Protein AF-A0AAW8BF57-F1 (afdb_monomer)

pLDDT: mean 85.42, std 12.01, range [47.69, 97.94]

Foldseek 3Di:
DKKKKDWKWWDFALWTQQPPNDGQTKMKIKDWDKDAPFLFKIKIWMKMWIKYKTKHWADDDVPDDIKIKIKMKTKIKIKMKMKGFVCQVVDDLPDPDQAQKTKIKIWIKIWMWMKMWMDIPPPVPCDVVVHADGQIDTGDGDPPFMKIKIWMKMWGNPDQFKIKMKIKMKIWRQANCRSVQHDACPDPVRSSVSDPDRTTMMMTIMIMMDTDDDPDPPDRNSDHPSVVVVVVVVVVVPPPPPPPDQPPHQQQPQPARPVQAPCSNDHPPFHADNRNHGDQQCPLPQGPVQAPPSNAAPHVVVSRDHDDDD

Solvent-accessible surface area (backbone atoms only — not comparable to full-atom values): 16169 Å² total; per-residue (Å²): 57,36,40,35,33,38,41,19,30,32,73,49,41,55,28,14,11,70,46,95,96,39,75,42,72,20,38,34,40,36,43,31,51,57,44,74,79,46,46,37,38,30,39,28,46,33,42,36,39,38,34,36,28,25,35,35,76,47,81,41,61,97,95,48,79,60,33,48,32,44,23,30,25,38,39,42,36,45,33,45,31,42,36,36,31,49,52,59,67,70,55,61,92,87,66,84,73,87,72,50,62,39,41,34,39,38,40,34,45,31,34,35,20,36,42,21,42,23,43,58,72,50,71,90,54,76,35,85,78,70,56,46,58,74,44,72,49,80,43,70,71,44,98,83,30,50,30,41,37,41,34,41,31,42,38,31,62,75,50,97,48,37,29,41,33,41,39,40,37,42,36,41,41,66,32,53,48,57,39,28,25,36,75,49,63,84,26,62,50,52,42,31,51,72,46,98,73,61,38,28,24,32,40,36,46,30,46,30,45,32,41,62,83,73,91,67,79,74,52,52,76,81,45,58,72,65,60,55,49,52,53,51,50,50,52,57,69,68,51,73,77,79,76,71,77,50,82,76,33,51,88,45,68,71,83,40,34,53,78,65,30,76,35,80,70,44,60,82,88,43,59,51,50,101,40,24,40,62,41,45,80,48,70,55,83,43,42,46,80,64,22,80,31,51,79,42,59,20,49,71,94,53,36,18,28,59,88,77,85,127

Sequence (310 aa):
MSIGGGSAFLQNADVNSFYDGKVDFGWNAYASIDKQITHTFGMSVQYQMGKTNQKALLPGAAGAAAGVATAYTKYHQVAVLGDINFSNLMRRVDNHSTYRWALHGYAGVGLQGYDTLLLDNDMSRWSTTPARIPIQIEQKLGLDTFFYQVGTGVKFNASKLIDVEARAMYIISGDDSFDGGGFGKDGVPRYNALKDGHSDNMFTVNLGLSFKLGKQSPNLQWFDPLNNINDRISILDSKEIDFVVCEKGDLDNDGVCDDWDRQLDTPAGARVDGAGVALDMDLDGVIDLYDKCVTVPGPASNNGCPVNVK

Nearest PDB structures (foldseek):
  1k24-assembly1_A  TM=4.160E-01  e=2.487E-03  Neisseria meningitidis
  2qom-assembly1_A  TM=3.551E-01  e=7.641E-02  Escherichia coli O157:H7
  6sli-assembly1_B  TM=2.684E-01  e=2.877E-01  Porphyromonas gingivalis W83
  8a9y-assembly1_I  TM=3.017E-01  e=5.900E-01  Bacteroides thetaiotaomicron VPI-5482

Mean predicted aligned error: 13.05 Å

Secondary structure (DSSP, 8-state):
-EEEEEEEEEEESSSBSEETTEE--EEEEEEEEEEESSSSEEEEEEEEEEEEEEEEEEPPSTTSPPEEEEEEEEEEEEEEEEEEEHHHHT--TT-----SEEEEEEEEEEEEEEEEEEEES-GGG--BTTB-S-EEEEE---TT-EEEEEEEEEEEE-SSSEEEEEEEEEEE-S-TTTTS--SSTTSSS-GGGSS--S--EEEEEEEEEEE---SSSS-GGG--HHHHHHHHHHHHHH------TTSS--SS-SSS-TTT-S-TTPPTT--B-TTSPBP-SS-SSS-TTT-SSTTS---GGGTT--S---

Radius of gyration: 42.74 Å; Cα contacts (8 Å, |Δi|>4): 762; chains: 1; bounding box: 114×35×112 Å

Structure (mmCIF, N/CA/C/O backbone):
data_AF-A0AAW8BF57-F1
#
_entry.id   AF-A0AAW8BF57-F1
#
loop_
_atom_site.group_PDB
_atom_site.id
_atom_site.type_symbol
_atom_site.label_atom_id
_atom_site.label_alt_id
_atom_site.label_comp_id
_atom_site.label_asym_id
_atom_site.label_entity_id
_atom_site.label_seq_id
_atom_site.pdbx_PDB_ins_code
_atom_site.Cartn_x
_atom_site.Cartn_y
_atom_site.Cartn_z
_atom_site.occupancy
_atom_site.B_iso_or_equiv
_atom_site.auth_seq_id
_atom_site.auth_comp_id
_atom_site.auth_asym_id
_atom_site.auth_atom_id
_atom_site.pdbx_PDB_model_num
ATOM 1 N N . MET A 1 1 ? 0.937 5.307 10.597 1.00 91.50 1 MET A N 1
ATOM 2 C CA . MET A 1 1 ? 2.183 5.652 9.880 1.00 91.50 1 MET A CA 1
ATOM 3 C C . MET A 1 1 ? 2.836 4.345 9.538 1.00 91.50 1 MET A C 1
ATOM 5 O O . MET A 1 1 ? 3.023 3.555 10.452 1.00 91.50 1 MET A O 1
ATOM 9 N N . SER A 1 2 ? 3.192 4.131 8.281 1.00 94.25 2 SER A N 1
ATOM 10 C CA . SER A 1 2 ? 3.802 2.884 7.836 1.00 94.25 2 SER A CA 1
ATOM 11 C C . SER A 1 2 ? 5.122 3.165 7.140 1.00 94.25 2 SER A C 1
ATOM 13 O O . SER A 1 2 ? 5.264 4.166 6.445 1.00 94.25 2 SER A O 1
ATOM 15 N N . ILE A 1 3 ? 6.100 2.296 7.347 1.00 97.38 3 ILE A N 1
ATOM 16 C CA . ILE A 1 3 ? 7.384 2.326 6.650 1.00 97.38 3 ILE A CA 1
ATOM 17 C C . ILE A 1 3 ? 7.702 0.920 6.175 1.00 97.38 3 ILE A C 1
ATOM 19 O O . ILE A 1 3 ? 7.389 -0.054 6.858 1.00 97.38 3 ILE A O 1
ATOM 23 N N . GLY A 1 4 ? 8.340 0.794 5.027 1.00 97.00 4 GLY A N 1
ATOM 24 C CA . GLY A 1 4 ? 8.718 -0.513 4.519 1.00 97.00 4 GLY A CA 1
ATOM 25 C C . GLY A 1 4 ? 9.562 -0.415 3.272 1.00 97.00 4 GLY A C 1
ATOM 26 O O . GLY A 1 4 ? 9.884 0.672 2.796 1.00 97.00 4 GLY A O 1
ATOM 27 N N . GLY A 1 5 ? 9.919 -1.571 2.744 1.00 97.31 5 GLY A N 1
ATOM 28 C CA . GLY A 1 5 ? 10.681 -1.672 1.517 1.00 97.31 5 GLY A CA 1
ATOM 29 C C . GLY A 1 5 ? 10.789 -3.108 1.05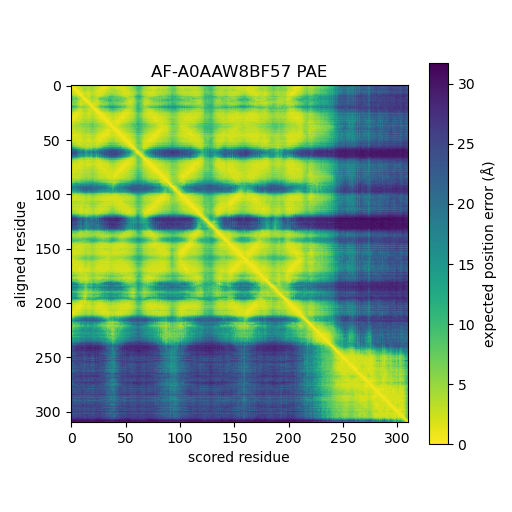5 1.00 97.31 5 GLY A C 1
ATOM 30 O O . GLY A 1 5 ? 10.372 -4.045 1.740 1.00 97.31 5 GLY A O 1
ATOM 31 N N . GLY A 1 6 ? 11.331 -3.278 -0.136 1.00 97.00 6 GLY A N 1
ATOM 32 C CA . GLY A 1 6 ? 11.484 -4.592 -0.728 1.00 97.00 6 GLY A CA 1
ATOM 33 C C . GLY A 1 6 ? 11.951 -4.508 -2.164 1.00 97.00 6 GLY A C 1
ATOM 34 O O . GLY A 1 6 ? 12.705 -3.603 -2.524 1.00 97.00 6 GLY A O 1
ATOM 35 N N . SER A 1 7 ? 11.537 -5.477 -2.971 1.00 96.62 7 SER A N 1
ATOM 36 C CA . SER A 1 7 ? 11.966 -5.578 -4.359 1.00 96.62 7 SER A CA 1
ATOM 37 C C . SER A 1 7 ? 11.053 -4.781 -5.284 1.00 96.62 7 SER A C 1
ATOM 39 O O . SER A 1 7 ? 9.857 -4.622 -5.039 1.00 96.62 7 SER A O 1
ATOM 41 N N . ALA A 1 8 ? 11.637 -4.262 -6.359 1.00 95.88 8 ALA A N 1
ATOM 42 C CA . ALA A 1 8 ? 10.918 -3.624 -7.454 1.00 95.88 8 ALA A CA 1
ATOM 43 C C . ALA A 1 8 ? 11.406 -4.210 -8.778 1.00 95.88 8 ALA A C 1
ATOM 45 O O . ALA A 1 8 ? 12.609 -4.398 -8.949 1.00 95.88 8 ALA A O 1
ATOM 46 N N . PHE A 1 9 ? 10.506 -4.513 -9.705 1.00 94.44 9 PHE A N 1
ATOM 47 C CA . PHE A 1 9 ? 10.876 -5.072 -11.004 1.00 94.44 9 PHE A CA 1
ATOM 48 C C . PHE A 1 9 ? 9.892 -4.646 -12.094 1.00 94.44 9 PHE A C 1
ATOM 50 O O . PHE A 1 9 ? 8.684 -4.577 -11.866 1.00 94.44 9 PHE A O 1
ATOM 57 N N . LEU A 1 10 ? 10.415 -4.360 -13.284 1.00 92.50 10 LEU A N 1
ATOM 58 C CA . LEU A 1 10 ? 9.635 -4.041 -14.476 1.00 92.50 10 LEU A CA 1
ATOM 59 C C . LEU A 1 10 ? 9.169 -5.338 -15.126 1.00 92.50 10 LEU A C 1
ATOM 61 O O . LEU A 1 10 ? 9.975 -6.226 -15.412 1.00 92.50 10 LEU A O 1
ATOM 65 N N . GLN A 1 11 ? 7.863 -5.451 -15.351 1.00 87.25 11 GLN A N 1
ATOM 66 C CA . GLN A 1 11 ? 7.268 -6.632 -15.980 1.00 87.25 11 GLN A CA 1
ATOM 67 C C . GLN A 1 11 ? 6.702 -6.300 -17.357 1.00 87.25 11 GLN A C 1
ATOM 69 O O . GLN A 1 11 ? 6.880 -7.067 -18.301 1.00 87.25 11 GLN A O 1
ATOM 74 N N . ASN A 1 12 ? 5.998 -5.175 -17.469 1.00 85.81 12 ASN A N 1
ATOM 75 C CA . ASN A 1 12 ? 5.351 -4.766 -18.704 1.00 85.81 12 ASN A CA 1
ATOM 76 C C . ASN A 1 12 ? 6.041 -3.512 -19.231 1.00 85.81 12 ASN A C 1
ATOM 78 O O . ASN A 1 12 ? 5.550 -2.424 -18.972 1.00 85.81 12 ASN A O 1
ATOM 82 N N . ALA A 1 13 ? 7.177 -3.702 -19.893 1.00 84.38 13 ALA A N 1
ATOM 83 C CA . ALA A 1 13 ? 8.025 -2.651 -20.448 1.00 84.38 13 ALA A CA 1
ATOM 84 C C . ALA A 1 13 ? 8.791 -3.190 -21.670 1.00 84.38 13 ALA A C 1
ATOM 86 O O . ALA A 1 13 ? 8.862 -4.421 -21.836 1.00 84.38 13 ALA A O 1
ATOM 87 N N . ASP A 1 14 ? 9.368 -2.308 -22.485 1.00 82.50 14 ASP A N 1
ATOM 88 C CA . ASP A 1 14 ? 10.294 -2.673 -23.567 1.00 82.50 14 ASP A CA 1
ATOM 89 C C . ASP A 1 14 ? 11.580 -3.278 -22.997 1.00 82.50 14 ASP A C 1
ATOM 91 O O . ASP A 1 14 ? 12.020 -4.370 -23.375 1.00 82.50 14 ASP A O 1
ATOM 95 N N . VAL A 1 15 ? 12.147 -2.576 -22.020 1.00 82.69 15 VAL A N 1
ATOM 96 C CA . VAL A 1 15 ? 13.308 -2.955 -21.229 1.00 82.69 15 VAL A CA 1
ATOM 97 C C . VAL A 1 15 ? 12.812 -3.433 -19.869 1.00 82.69 15 VAL A C 1
ATOM 99 O O . VAL A 1 15 ? 12.502 -2.662 -18.966 1.00 82.69 15 VAL A O 1
ATOM 102 N N . ASN A 1 16 ? 12.725 -4.749 -19.695 1.00 89.50 16 ASN A N 1
ATOM 103 C CA . ASN A 1 16 ? 12.142 -5.342 -18.492 1.00 89.50 16 ASN A CA 1
ATOM 104 C C . ASN A 1 16 ? 13.196 -6.001 -17.582 1.00 89.50 16 ASN A C 1
ATOM 106 O O . ASN A 1 16 ? 14.363 -6.172 -17.939 1.00 89.50 16 ASN A O 1
ATOM 110 N N . SER A 1 17 ? 12.785 -6.361 -16.366 1.00 91.12 17 SER A N 1
ATOM 111 C CA . SER A 1 17 ? 13.662 -6.988 -15.368 1.00 91.12 17 SER A CA 1
ATOM 112 C C . SER A 1 17 ? 13.848 -8.498 -15.574 1.00 91.12 17 SER A C 1
ATOM 114 O O . SER A 1 17 ? 14.517 -9.135 -14.764 1.00 91.12 17 SER A O 1
ATOM 116 N N . PHE A 1 18 ? 13.256 -9.091 -16.614 1.00 88.81 18 PHE A N 1
ATOM 117 C CA . PHE A 1 18 ? 13.275 -10.530 -16.878 1.00 88.81 18 PHE A CA 1
ATOM 118 C C . PHE A 1 18 ? 14.118 -10.822 -18.119 1.00 88.81 18 PHE A C 1
ATOM 120 O O . PHE A 1 18 ? 13.634 -10.785 -19.248 1.00 88.81 18 PHE A O 1
ATOM 127 N N . TYR A 1 19 ? 15.387 -11.165 -17.915 1.00 83.25 19 TYR A N 1
ATOM 128 C CA . TYR A 1 19 ? 16.320 -11.412 -19.011 1.00 83.25 19 TYR A CA 1
ATOM 129 C C . TYR A 1 19 ? 17.009 -12.768 -18.852 1.00 83.25 19 TYR A C 1
ATOM 131 O O . TYR A 1 19 ? 17.544 -13.077 -17.789 1.00 83.25 19 TYR A O 1
ATOM 139 N N . ASP A 1 20 ? 17.007 -13.576 -19.918 1.00 82.50 20 ASP A N 1
ATOM 140 C CA . ASP A 1 20 ? 17.703 -14.874 -19.981 1.00 82.50 20 ASP A CA 1
ATOM 141 C C . ASP A 1 20 ? 17.355 -15.828 -18.814 1.00 82.50 20 ASP A C 1
ATOM 143 O O . ASP A 1 20 ? 18.211 -16.428 -18.165 1.00 82.50 20 ASP A O 1
ATOM 147 N N . GLY A 1 21 ? 16.063 -15.902 -18.469 1.00 82.62 21 GLY A N 1
ATOM 148 C CA . GLY A 1 21 ? 15.563 -16.744 -17.373 1.00 82.62 21 GLY A CA 1
ATOM 149 C C . GLY A 1 21 ? 15.951 -16.275 -15.964 1.00 82.62 21 GLY A C 1
ATOM 150 O O . GLY A 1 21 ? 15.657 -16.969 -14.990 1.00 82.62 21 GLY A O 1
ATOM 151 N N . LYS A 1 22 ? 16.589 -15.106 -15.831 1.00 88.06 22 LYS A N 1
ATOM 152 C CA . LYS A 1 22 ? 16.942 -14.473 -14.554 1.00 88.06 22 LYS A CA 1
ATOM 153 C C . LYS A 1 22 ? 16.106 -13.217 -14.330 1.00 88.06 22 LYS A C 1
ATOM 155 O O . LYS A 1 22 ? 15.652 -12.577 -15.275 1.00 88.06 22 LYS A O 1
ATOM 160 N N . VAL A 1 23 ? 15.922 -12.873 -13.057 1.00 88.75 23 VAL A N 1
ATOM 161 C CA . VAL A 1 23 ? 15.221 -11.654 -12.645 1.00 88.75 23 VAL A CA 1
ATOM 162 C C . VAL A 1 23 ? 16.224 -10.686 -12.034 1.00 88.75 23 VAL A C 1
ATOM 164 O O . VAL A 1 23 ? 16.827 -10.978 -10.999 1.00 88.75 23 VAL A O 1
ATOM 167 N N . ASP A 1 24 ? 16.394 -9.533 -12.669 1.00 91.06 24 ASP A N 1
ATOM 168 C CA . ASP A 1 24 ? 17.215 -8.439 -12.165 1.00 91.06 24 ASP A CA 1
ATOM 169 C C . ASP A 1 24 ? 16.371 -7.577 -11.218 1.00 91.06 24 ASP A C 1
ATOM 171 O O . ASP A 1 24 ? 15.778 -6.568 -11.598 1.00 91.06 24 ASP A O 1
ATOM 175 N N . PHE A 1 25 ? 16.290 -7.999 -9.955 1.00 92.38 25 PHE A N 1
ATOM 176 C CA . PHE A 1 25 ? 15.534 -7.263 -8.946 1.00 92.38 25 PHE A CA 1
ATOM 177 C C . PHE A 1 25 ? 16.159 -5.894 -8.660 1.00 92.38 25 PHE A C 1
ATOM 179 O O . PHE A 1 25 ? 17.359 -5.747 -8.414 1.00 92.38 25 PHE A O 1
ATOM 186 N N . GLY A 1 26 ? 15.306 -4.881 -8.664 1.00 95.06 26 GLY A N 1
ATOM 187 C CA . GLY A 1 26 ? 15.543 -3.589 -8.052 1.00 95.06 26 GLY A CA 1
ATOM 188 C C . GLY A 1 26 ? 15.138 -3.566 -6.580 1.00 95.06 26 GLY A C 1
ATOM 189 O O . GLY A 1 26 ? 14.749 -4.581 -5.998 1.00 95.06 26 GLY A O 1
ATOM 190 N N . TRP A 1 27 ? 15.179 -2.379 -5.986 1.00 97.19 27 TRP A N 1
ATOM 191 C CA . TRP A 1 27 ? 14.746 -2.141 -4.612 1.00 97.19 27 TRP A CA 1
ATOM 192 C C . TRP A 1 27 ? 13.813 -0.936 -4.531 1.00 97.19 27 TRP A C 1
ATOM 194 O O . TRP A 1 27 ? 13.879 -0.027 -5.357 1.00 97.19 27 TRP A O 1
ATOM 204 N N . ASN A 1 28 ? 12.959 -0.912 -3.515 1.00 97.88 28 ASN A N 1
ATOM 205 C CA . ASN A 1 28 ? 12.176 0.262 -3.159 1.00 97.88 28 ASN A CA 1
ATOM 206 C C . ASN A 1 28 ? 12.043 0.395 -1.642 1.00 97.88 28 ASN A C 1
ATOM 208 O O . ASN A 1 28 ? 12.190 -0.578 -0.900 1.00 97.88 28 ASN A O 1
ATOM 212 N N . ALA A 1 29 ? 11.749 1.611 -1.205 1.00 97.88 29 ALA A N 1
ATOM 213 C CA . ALA A 1 29 ? 11.368 1.935 0.153 1.00 97.88 29 ALA A CA 1
ATOM 214 C C . ALA A 1 29 ? 10.226 2.952 0.131 1.00 97.88 29 ALA A C 1
ATOM 216 O O . ALA A 1 29 ? 10.186 3.844 -0.720 1.00 97.88 29 ALA A O 1
ATOM 217 N N . TYR A 1 30 ? 9.313 2.840 1.087 1.00 97.62 30 TYR A N 1
ATOM 218 C CA . TYR A 1 30 ? 8.198 3.759 1.239 1.00 97.62 30 TYR A CA 1
ATOM 219 C C . TYR A 1 30 ? 8.026 4.201 2.686 1.00 97.62 30 TYR A C 1
ATOM 221 O O . TYR A 1 30 ? 8.329 3.475 3.636 1.00 97.62 30 TYR A O 1
ATOM 229 N N . ALA A 1 31 ? 7.469 5.396 2.832 1.00 97.75 31 ALA A N 1
ATOM 230 C CA . ALA A 1 31 ? 6.930 5.911 4.074 1.00 97.75 31 ALA A CA 1
ATOM 231 C C . ALA A 1 31 ? 5.539 6.483 3.798 1.00 97.75 31 ALA A C 1
ATOM 233 O O . ALA A 1 31 ? 5.340 7.214 2.827 1.00 97.75 31 ALA A O 1
ATOM 234 N N . SER A 1 32 ? 4.567 6.153 4.640 1.00 96.56 32 SER A N 1
ATOM 235 C CA . SER A 1 32 ? 3.201 6.646 4.522 1.00 96.56 32 SER A CA 1
ATOM 236 C C . SER A 1 32 ? 2.642 7.149 5.843 1.00 96.56 32 SER A C 1
ATOM 238 O O . SER A 1 32 ? 2.944 6.655 6.936 1.00 96.56 32 SER A O 1
ATOM 240 N N . ILE A 1 33 ? 1.780 8.151 5.728 1.00 95.56 33 ILE A N 1
ATOM 241 C CA . ILE A 1 33 ? 0.912 8.605 6.804 1.00 95.56 33 ILE A CA 1
ATOM 242 C C . ILE A 1 33 ? -0.483 8.102 6.479 1.00 95.56 33 ILE A C 1
ATOM 244 O O . ILE A 1 33 ? -1.125 8.568 5.540 1.00 95.56 33 ILE A O 1
ATOM 248 N N . ASP A 1 34 ? -0.930 7.135 7.268 1.00 92.38 34 ASP A N 1
ATOM 249 C CA . ASP A 1 34 ? -2.206 6.459 7.086 1.00 92.38 34 ASP A CA 1
ATOM 250 C C . ASP A 1 34 ? -3.219 6.992 8.098 1.00 92.38 34 ASP A C 1
ATOM 252 O O . ASP A 1 34 ? -2.934 7.082 9.297 1.00 92.38 34 ASP A O 1
ATOM 256 N N . LYS A 1 35 ? -4.415 7.316 7.614 1.00 91.75 35 LYS A N 1
ATOM 257 C CA . LYS A 1 35 ? -5.563 7.706 8.420 1.00 91.75 35 LYS A CA 1
ATOM 258 C C . LYS A 1 35 ? -6.724 6.783 8.102 1.00 91.75 35 LYS A C 1
ATOM 260 O O . LYS A 1 35 ? -7.234 6.760 6.987 1.00 91.75 35 LYS A O 1
ATOM 265 N N . GLN A 1 36 ? -7.171 6.051 9.109 1.00 88.94 36 GLN A N 1
ATOM 266 C CA . GLN A 1 36 ? -8.414 5.301 9.012 1.00 88.94 36 GLN A CA 1
ATOM 267 C C . GLN A 1 36 ? -9.589 6.239 9.219 1.00 88.94 36 GLN A C 1
ATOM 269 O O . GLN A 1 36 ? -9.583 7.069 10.129 1.00 88.94 36 GLN A O 1
ATOM 274 N N . ILE A 1 37 ? -10.566 6.121 8.332 1.00 89.25 37 ILE A N 1
ATOM 275 C CA . ILE A 1 37 ? -11.775 6.939 8.328 1.00 89.25 37 ILE A CA 1
ATOM 276 C C . ILE A 1 37 ? -12.926 6.114 8.903 1.00 89.25 37 ILE A C 1
ATOM 278 O O . ILE A 1 37 ? -13.700 6.619 9.710 1.00 89.25 37 ILE A O 1
ATOM 282 N N . THR A 1 38 ? -12.988 4.827 8.562 1.00 88.31 38 THR A N 1
ATOM 283 C CA . THR A 1 38 ? -13.906 3.849 9.154 1.00 88.31 38 THR A CA 1
ATOM 284 C C . THR A 1 38 ? -13.154 2.558 9.506 1.00 88.31 38 THR A C 1
ATOM 286 O O . THR A 1 38 ? -11.948 2.443 9.291 1.00 88.31 38 THR A O 1
ATOM 289 N N . HIS A 1 39 ? -13.869 1.567 10.046 1.00 84.56 39 HIS A N 1
ATOM 290 C CA . HIS A 1 39 ? -13.335 0.221 10.281 1.00 84.56 39 HIS A CA 1
ATOM 291 C C . HIS A 1 39 ? -12.986 -0.516 8.970 1.00 84.56 39 HIS A C 1
ATOM 293 O O . HIS A 1 39 ? -12.165 -1.432 8.984 1.00 84.56 39 HIS A O 1
ATOM 299 N N . THR A 1 40 ? -13.566 -0.115 7.832 1.00 88.25 40 THR A N 1
ATOM 300 C CA . THR A 1 40 ? -13.312 -0.703 6.504 1.00 88.25 40 THR A CA 1
ATOM 301 C C . THR A 1 40 ? -12.450 0.167 5.602 1.00 88.25 40 THR A C 1
ATOM 303 O O . THR A 1 40 ? -11.725 -0.375 4.778 1.00 88.25 40 THR A O 1
ATOM 306 N N . PHE A 1 41 ? -12.514 1.489 5.730 1.00 92.69 41 PHE A N 1
ATOM 307 C CA . PHE A 1 41 ? -11.892 2.427 4.802 1.00 92.69 41 PHE A CA 1
ATOM 308 C C . PHE A 1 41 ? -10.843 3.299 5.492 1.00 92.69 41 PHE A C 1
ATOM 310 O O . PHE A 1 41 ? -11.080 3.904 6.544 1.00 92.69 41 PHE A O 1
ATOM 317 N N . GLY A 1 42 ? -9.689 3.415 4.849 1.00 93.50 42 GLY A N 1
ATOM 318 C CA . GLY A 1 42 ? -8.636 4.356 5.184 1.00 93.50 42 GLY A CA 1
ATOM 319 C C . GLY A 1 42 ? -8.114 5.085 3.955 1.00 93.50 42 GLY A C 1
ATOM 320 O O . GLY A 1 42 ? -8.385 4.730 2.811 1.00 93.50 42 GLY A O 1
ATOM 321 N N . MET A 1 43 ? -7.335 6.124 4.208 1.00 95.94 43 MET A N 1
ATOM 322 C CA . MET A 1 43 ? -6.596 6.857 3.194 1.00 95.94 43 MET A CA 1
ATOM 323 C C . MET A 1 43 ? -5.160 7.032 3.673 1.00 95.94 43 MET A C 1
ATOM 325 O O . MET A 1 43 ? -4.920 7.230 4.865 1.00 95.94 43 MET A O 1
ATOM 329 N N . SER A 1 44 ? -4.197 6.978 2.760 1.00 95.44 44 SER A N 1
ATOM 330 C CA . SER A 1 44 ? -2.797 7.232 3.082 1.00 95.44 44 SER A CA 1
ATOM 331 C C . SER A 1 44 ? -2.144 8.152 2.068 1.00 95.44 44 SER A C 1
ATOM 333 O O . SER A 1 44 ? -2.355 8.003 0.866 1.00 95.44 44 SER A O 1
ATOM 335 N N . VAL A 1 45 ? -1.312 9.060 2.563 1.00 97.50 45 VAL A N 1
ATOM 336 C CA . VAL A 1 45 ? -0.348 9.793 1.740 1.00 97.50 45 VAL A CA 1
ATOM 337 C C . VAL A 1 45 ? 0.972 9.047 1.832 1.00 97.50 45 VAL A C 1
ATOM 339 O O . VAL A 1 45 ? 1.464 8.811 2.937 1.00 97.50 45 VAL A O 1
ATOM 342 N N . GLN A 1 46 ? 1.523 8.649 0.692 1.00 97.44 46 GLN A N 1
ATOM 343 C CA . GLN A 1 46 ? 2.727 7.833 0.601 1.00 97.44 46 GLN A CA 1
ATOM 344 C C . GLN A 1 46 ? 3.801 8.558 -0.204 1.00 97.44 46 GLN A C 1
ATOM 346 O O . GLN A 1 46 ? 3.538 9.063 -1.293 1.00 97.44 46 GLN A O 1
ATOM 351 N N . TYR A 1 47 ? 5.021 8.545 0.322 1.00 97.69 47 TYR A N 1
ATOM 352 C CA . TYR A 1 47 ? 6.235 8.780 -0.443 1.00 97.69 47 TYR A CA 1
ATOM 353 C C . TYR A 1 47 ? 6.938 7.444 -0.677 1.00 97.69 47 TYR A C 1
ATOM 355 O O . TYR A 1 47 ? 7.130 6.672 0.265 1.00 97.69 47 TYR A O 1
ATOM 363 N N . GLN A 1 48 ? 7.317 7.172 -1.918 1.00 97.19 48 GLN A N 1
ATOM 364 C CA . GLN A 1 48 ? 8.050 5.977 -2.312 1.00 97.19 48 GLN A CA 1
ATOM 365 C C . GLN A 1 48 ? 9.265 6.377 -3.144 1.00 97.19 48 GLN A C 1
ATOM 367 O O . GLN A 1 48 ? 9.190 7.264 -3.988 1.00 97.19 48 GLN A O 1
ATOM 372 N N . MET A 1 49 ? 10.392 5.717 -2.915 1.00 97.12 49 MET A N 1
ATOM 373 C CA . MET A 1 49 ? 11.584 5.858 -3.743 1.00 97.12 49 MET A CA 1
ATOM 374 C C . MET A 1 49 ? 12.206 4.498 -4.002 1.00 97.12 49 MET A C 1
ATOM 376 O O . MET A 1 49 ? 12.079 3.581 -3.189 1.00 97.12 49 MET A O 1
ATOM 380 N N . GLY A 1 50 ? 12.902 4.361 -5.120 1.00 97.00 50 GLY A N 1
ATOM 381 C CA . GLY A 1 50 ? 13.526 3.096 -5.455 1.00 97.00 50 GLY A CA 1
ATOM 382 C C . GLY A 1 50 ? 14.373 3.151 -6.705 1.00 97.00 50 GLY A C 1
ATOM 383 O O . GLY A 1 50 ? 14.580 4.202 -7.312 1.00 97.00 50 GLY A O 1
ATOM 384 N N . LYS A 1 51 ? 14.877 1.977 -7.067 1.00 96.88 51 LYS A N 1
ATOM 385 C CA . LYS A 1 51 ? 15.627 1.740 -8.288 1.00 96.88 51 LYS A CA 1
ATOM 386 C C . LYS A 1 51 ? 15.183 0.419 -8.903 1.00 96.88 51 LYS A C 1
ATOM 388 O O . LYS A 1 51 ? 15.307 -0.604 -8.233 1.00 96.88 51 LYS A O 1
ATOM 393 N N . THR A 1 52 ? 14.739 0.414 -10.157 1.00 95.62 52 THR A N 1
ATOM 394 C CA . THR A 1 52 ? 14.590 -0.813 -10.959 1.00 95.62 52 THR A CA 1
ATOM 395 C C . THR A 1 52 ? 15.872 -1.097 -11.733 1.00 95.62 52 THR A C 1
ATOM 397 O O . THR A 1 52 ? 16.652 -0.185 -12.017 1.00 95.62 52 THR A O 1
ATOM 400 N N . ASN A 1 53 ? 16.107 -2.368 -12.046 1.00 93.62 53 ASN A N 1
ATOM 401 C CA . ASN A 1 53 ? 17.154 -2.789 -12.969 1.00 93.62 53 ASN A CA 1
ATOM 402 C C . ASN A 1 53 ? 16.490 -3.574 -14.099 1.00 93.62 53 ASN A C 1
ATOM 404 O O . ASN A 1 53 ? 15.582 -4.372 -13.851 1.00 93.62 53 ASN A O 1
ATOM 408 N N . GLN A 1 54 ? 16.933 -3.353 -15.327 1.00 92.06 54 GLN A N 1
ATOM 409 C CA . GLN A 1 54 ? 16.310 -3.944 -16.498 1.00 92.06 54 GLN A CA 1
ATOM 410 C C . GLN A 1 54 ? 17.335 -4.176 -17.610 1.00 92.06 54 GLN A C 1
ATOM 412 O O . GLN A 1 54 ? 18.400 -3.551 -17.647 1.00 92.06 54 GLN A O 1
ATOM 417 N N . LYS A 1 55 ? 17.032 -5.116 -18.504 1.00 89.44 55 LYS A N 1
ATOM 418 C CA . LYS A 1 55 ? 17.875 -5.449 -19.652 1.00 89.44 55 LYS A CA 1
ATOM 419 C C . LYS A 1 55 ? 17.021 -5.691 -20.882 1.00 89.44 55 LYS A C 1
ATOM 421 O O . LYS A 1 55 ? 15.918 -6.221 -20.790 1.00 89.44 55 LYS A O 1
ATOM 426 N N . ALA A 1 56 ? 17.567 -5.349 -22.038 1.00 84.94 56 ALA A N 1
ATOM 427 C CA . ALA A 1 56 ? 16.939 -5.627 -23.319 1.00 84.94 56 ALA A CA 1
ATOM 428 C C . ALA A 1 56 ? 17.978 -6.050 -24.348 1.00 84.94 56 ALA A C 1
ATOM 430 O O . ALA A 1 56 ? 19.114 -5.574 -24.352 1.00 84.94 56 ALA A O 1
ATOM 431 N N . LEU A 1 57 ? 17.557 -6.940 -25.242 1.00 82.88 57 LEU A N 1
ATOM 432 C CA . LEU A 1 57 ? 18.313 -7.312 -26.426 1.00 82.88 57 LEU A CA 1
ATOM 433 C C . LEU A 1 57 ? 17.757 -6.523 -27.609 1.00 82.88 57 LEU A C 1
ATOM 435 O O . LEU A 1 57 ? 16.591 -6.694 -27.961 1.00 82.88 57 LEU A O 1
ATOM 439 N N . LEU A 1 58 ? 18.594 -5.715 -28.256 1.00 76.62 58 LEU A N 1
ATOM 440 C CA . LEU A 1 58 ? 18.242 -5.096 -29.529 1.00 76.62 58 LEU A CA 1
ATOM 441 C C . LEU A 1 58 ? 18.814 -5.950 -30.670 1.00 76.62 58 LEU A C 1
ATOM 443 O O . LEU A 1 58 ? 20.042 -6.013 -30.821 1.00 76.62 58 LEU A O 1
ATOM 447 N N . PRO A 1 59 ? 17.969 -6.616 -31.483 1.00 70.38 59 PRO A N 1
ATOM 448 C CA . PRO A 1 59 ? 18.454 -7.435 -32.585 1.00 70.38 59 PRO A CA 1
ATOM 449 C C . PRO A 1 59 ? 19.266 -6.587 -33.575 1.00 70.38 59 PRO A C 1
ATOM 451 O O . PRO A 1 59 ? 18.866 -5.492 -33.979 1.00 70.38 59 PRO A O 1
ATOM 454 N N . GLY A 1 60 ? 20.447 -7.088 -33.943 1.00 64.31 60 GLY A N 1
ATOM 455 C CA . GLY A 1 60 ? 21.302 -6.472 -34.953 1.00 64.31 60 GLY A CA 1
ATOM 456 C C . GLY A 1 60 ? 20.694 -6.565 -36.357 1.00 64.31 60 GLY A C 1
ATOM 457 O O . GLY A 1 60 ? 19.813 -7.382 -36.621 1.00 64.31 60 GLY A O 1
ATOM 458 N N . ALA A 1 61 ? 21.192 -5.741 -37.286 1.00 62.41 61 ALA A N 1
ATOM 459 C CA . ALA A 1 61 ? 20.938 -5.955 -38.711 1.00 62.41 61 ALA A CA 1
ATOM 460 C C . ALA A 1 61 ? 21.514 -7.317 -39.150 1.00 62.41 61 ALA A C 1
ATOM 462 O O . ALA A 1 61 ? 22.434 -7.826 -38.511 1.00 62.41 61 ALA A O 1
ATOM 463 N N . ALA A 1 62 ? 21.002 -7.908 -40.237 1.00 50.34 62 ALA A N 1
ATOM 464 C CA . ALA A 1 62 ? 21.496 -9.192 -40.743 1.00 50.34 62 ALA A CA 1
ATOM 465 C C . ALA A 1 62 ? 23.032 -9.171 -40.907 1.00 50.34 62 ALA A C 1
ATOM 467 O O . ALA A 1 62 ? 23.563 -8.393 -41.697 1.00 50.34 62 ALA A O 1
ATOM 468 N N . GLY A 1 63 ? 23.738 -10.004 -40.132 1.00 53.47 63 GLY A N 1
ATOM 469 C CA . GLY A 1 63 ? 25.207 -10.071 -40.108 1.00 53.47 63 GLY A CA 1
ATOM 470 C C . GLY A 1 63 ? 25.914 -9.224 -39.034 1.00 53.47 63 GLY A C 1
ATOM 471 O O . GLY A 1 63 ? 27.137 -9.280 -38.960 1.00 53.47 63 GLY A O 1
ATOM 472 N N . ALA A 1 64 ? 25.191 -8.481 -38.189 1.00 58.12 64 ALA A N 1
ATOM 473 C CA . ALA A 1 64 ? 25.741 -7.732 -37.053 1.00 58.12 64 ALA A CA 1
ATOM 474 C C . ALA A 1 64 ? 25.380 -8.391 -35.709 1.00 58.12 64 ALA A C 1
ATOM 476 O O . ALA A 1 64 ? 24.285 -8.935 -35.551 1.00 58.12 64 ALA A O 1
ATOM 477 N N . ALA A 1 65 ? 26.290 -8.325 -34.730 1.00 55.28 65 ALA A N 1
ATOM 478 C CA . ALA A 1 65 ? 26.028 -8.799 -33.372 1.00 55.28 65 ALA A CA 1
ATOM 479 C C . ALA A 1 65 ? 24.871 -8.005 -32.733 1.00 55.28 65 ALA A C 1
ATOM 481 O O . ALA A 1 65 ? 24.731 -6.802 -32.956 1.00 55.28 65 ALA A O 1
ATOM 482 N N . ALA A 1 66 ? 24.018 -8.687 -31.966 1.00 64.38 66 ALA A N 1
ATOM 483 C CA . ALA A 1 66 ? 22.951 -8.042 -31.209 1.00 64.38 66 ALA A CA 1
ATOM 484 C C . ALA A 1 66 ? 23.530 -7.362 -29.955 1.00 64.38 66 ALA A C 1
ATOM 486 O O . ALA A 1 66 ? 24.345 -7.960 -29.249 1.00 64.38 66 ALA A O 1
ATOM 487 N N . GLY A 1 67 ? 23.111 -6.122 -29.694 1.00 70.38 67 GLY A N 1
ATOM 488 C CA . GLY A 1 67 ? 23.509 -5.361 -28.508 1.00 70.38 67 GLY A CA 1
ATOM 489 C C . GLY A 1 67 ? 22.635 -5.737 -27.316 1.00 70.38 67 GLY A C 1
ATOM 490 O O . GLY A 1 67 ? 21.417 -5.872 -27.460 1.00 70.38 67 GLY A O 1
ATOM 491 N N . VAL A 1 68 ? 23.252 -5.937 -26.150 1.00 80.94 68 VAL A N 1
ATOM 492 C CA . VAL A 1 68 ? 22.534 -6.140 -24.884 1.00 80.94 68 VAL A CA 1
ATOM 493 C C . VAL A 1 68 ? 22.664 -4.860 -24.075 1.00 80.94 68 VAL A C 1
ATOM 495 O O . VAL A 1 68 ? 23.752 -4.543 -23.584 1.00 80.94 68 VAL A O 1
ATOM 498 N N . ALA A 1 69 ? 21.551 -4.151 -23.920 1.00 82.56 69 ALA A N 1
ATOM 499 C CA . ALA A 1 69 ? 21.466 -2.999 -23.045 1.00 82.56 69 ALA A CA 1
ATOM 500 C C . ALA A 1 69 ? 21.190 -3.417 -21.605 1.00 82.56 69 ALA A C 1
ATOM 502 O O . ALA A 1 69 ? 20.362 -4.285 -21.327 1.00 82.56 69 ALA A O 1
ATOM 503 N N . THR A 1 70 ? 21.871 -2.745 -20.687 1.00 88.19 70 THR A N 1
ATOM 504 C CA . THR A 1 70 ? 21.560 -2.724 -19.263 1.00 88.19 70 THR A CA 1
ATOM 505 C C . THR A 1 70 ? 21.074 -1.328 -18.916 1.00 88.19 70 THR A C 1
ATOM 507 O O . THR A 1 70 ? 21.797 -0.354 -19.131 1.00 88.19 70 THR A O 1
ATOM 510 N N . ALA A 1 71 ? 19.870 -1.230 -18.363 1.00 89.75 71 ALA A N 1
ATOM 511 C CA . ALA A 1 71 ? 19.311 0.027 -17.904 1.00 89.75 71 ALA A CA 1
ATOM 512 C C . ALA A 1 71 ? 18.872 -0.041 -16.442 1.00 89.75 71 ALA A C 1
ATOM 514 O O . ALA A 1 71 ? 18.665 -1.111 -15.860 1.00 89.75 71 ALA A O 1
ATOM 515 N N . TYR A 1 72 ? 18.778 1.129 -15.827 1.00 92.94 72 TYR A N 1
ATOM 516 C CA . TYR A 1 72 ? 18.142 1.283 -14.532 1.00 92.94 72 TYR A CA 1
ATOM 517 C C . TYR A 1 72 ? 17.303 2.547 -14.494 1.00 92.94 72 TYR A C 1
ATOM 519 O O . TYR A 1 72 ? 17.653 3.543 -15.126 1.00 92.94 72 TYR A O 1
ATOM 527 N N . THR A 1 73 ? 16.277 2.523 -13.650 1.00 94.94 73 THR A N 1
ATOM 528 C CA . THR A 1 73 ? 15.417 3.678 -13.389 1.00 94.94 73 THR A CA 1
ATOM 529 C C . THR A 1 73 ? 15.411 3.957 -11.903 1.00 94.94 73 THR A C 1
ATOM 531 O O . THR A 1 73 ? 14.994 3.111 -11.114 1.00 94.94 73 THR A O 1
ATOM 534 N N . LYS A 1 74 ? 15.896 5.130 -11.498 1.00 96.50 74 LYS A N 1
ATOM 535 C CA . LYS A 1 74 ? 15.720 5.646 -10.137 1.00 96.50 74 LYS A CA 1
ATOM 536 C C . LYS A 1 74 ? 14.462 6.487 -10.121 1.00 96.50 74 LYS A C 1
ATOM 538 O O . LYS A 1 74 ? 14.313 7.339 -10.982 1.00 96.50 74 LYS A O 1
ATOM 543 N N . TYR A 1 75 ? 13.578 6.271 -9.161 1.00 95.69 75 TYR A N 1
ATOM 544 C CA . TYR A 1 75 ? 12.306 6.981 -9.120 1.00 95.69 75 TYR A CA 1
ATOM 545 C C . TYR A 1 75 ? 11.977 7.491 -7.722 1.00 95.69 75 TYR A C 1
ATOM 547 O O . TYR A 1 75 ? 12.372 6.913 -6.706 1.00 95.69 75 TYR A O 1
ATOM 555 N N . HIS A 1 76 ? 11.201 8.568 -7.705 1.00 96.69 76 HIS A N 1
ATOM 556 C CA . HIS A 1 76 ? 10.607 9.200 -6.541 1.00 96.69 76 HIS A CA 1
ATOM 557 C C . HIS A 1 76 ? 9.126 9.425 -6.826 1.00 96.69 76 HIS A C 1
ATOM 559 O O . HIS A 1 76 ? 8.756 9.965 -7.863 1.00 96.69 76 HIS A O 1
ATOM 565 N N . GLN A 1 77 ? 8.272 9.010 -5.906 1.00 96.69 77 GLN A N 1
ATOM 566 C CA . GLN A 1 77 ? 6.832 8.958 -6.092 1.00 96.69 77 GLN A CA 1
ATOM 567 C C . GLN A 1 77 ? 6.139 9.537 -4.869 1.00 96.69 77 GLN A C 1
ATOM 569 O O . GLN A 1 77 ? 6.462 9.187 -3.734 1.00 96.69 77 GLN A O 1
ATOM 574 N N . VAL A 1 78 ? 5.164 10.409 -5.104 1.00 97.06 78 VAL A N 1
ATOM 575 C CA . VAL A 1 78 ? 4.246 10.911 -4.078 1.00 97.06 78 VAL A CA 1
ATOM 576 C C . VAL A 1 78 ? 2.842 10.534 -4.509 1.00 97.06 78 VAL A C 1
ATOM 578 O O . VAL A 1 78 ? 2.416 10.902 -5.600 1.00 97.06 78 VAL A O 1
ATOM 581 N N . ALA A 1 79 ? 2.112 9.812 -3.665 1.00 97.19 79 ALA A N 1
ATOM 582 C CA . ALA A 1 79 ? 0.786 9.321 -4.004 1.00 97.19 79 ALA A CA 1
ATOM 583 C C . ALA A 1 79 ? -0.210 9.445 -2.859 1.00 97.19 79 ALA A C 1
ATOM 585 O O . ALA A 1 79 ? 0.142 9.414 -1.677 1.00 97.19 79 ALA A O 1
ATOM 586 N N . VAL A 1 80 ? -1.481 9.511 -3.244 1.00 97.69 80 VAL A N 1
ATOM 587 C CA . VAL A 1 80 ? -2.618 9.331 -2.347 1.00 97.69 80 VAL A CA 1
ATOM 588 C C . VAL A 1 80 ? -3.248 7.984 -2.664 1.00 97.69 80 VAL A C 1
ATOM 590 O O . VAL A 1 80 ? -3.569 7.691 -3.814 1.00 97.69 80 VAL A O 1
ATOM 593 N N . LEU A 1 81 ? -3.420 7.164 -1.635 1.00 97.44 81 LEU A N 1
ATOM 594 C CA . LEU A 1 81 ? -3.973 5.818 -1.718 1.00 97.44 81 LEU A CA 1
ATOM 595 C C . LEU A 1 81 ? -5.246 5.728 -0.880 1.00 97.44 81 LEU A C 1
ATOM 597 O O . LEU A 1 81 ? -5.265 6.171 0.269 1.00 97.44 81 LEU A O 1
ATOM 601 N N . GLY A 1 82 ? -6.279 5.101 -1.429 1.00 97.31 82 GLY A N 1
ATOM 602 C CA . GLY A 1 82 ? -7.345 4.487 -0.649 1.00 97.31 82 GLY A CA 1
ATOM 603 C C . GLY A 1 82 ? -6.901 3.116 -0.136 1.00 97.31 82 GLY A C 1
ATOM 604 O O . GLY A 1 82 ? -6.229 2.372 -0.848 1.00 97.31 82 GLY A O 1
ATOM 605 N N . ASP A 1 83 ? -7.282 2.801 1.096 1.00 95.69 83 ASP A N 1
ATOM 606 C CA . ASP A 1 83 ? -7.082 1.517 1.770 1.00 95.69 83 ASP A CA 1
ATOM 607 C C . ASP A 1 83 ? -8.462 0.931 2.100 1.00 95.69 83 ASP A C 1
ATOM 609 O O . ASP A 1 83 ? -9.273 1.579 2.767 1.00 95.69 83 ASP A O 1
ATOM 613 N N . ILE A 1 84 ? -8.738 -0.281 1.624 1.00 95.00 84 ILE A N 1
ATOM 614 C CA . ILE A 1 84 ? -9.948 -1.038 1.946 1.00 95.00 84 ILE A CA 1
ATOM 615 C C . ILE A 1 84 ? -9.550 -2.290 2.725 1.00 95.00 84 ILE A C 1
ATOM 617 O O . ILE A 1 84 ? -8.907 -3.190 2.190 1.00 95.00 84 ILE A O 1
ATOM 621 N N . ASN A 1 85 ? -9.996 -2.390 3.975 1.00 92.69 85 ASN A N 1
ATOM 622 C CA . ASN A 1 85 ? -9.868 -3.582 4.803 1.00 92.69 85 ASN A CA 1
ATOM 623 C C . ASN A 1 85 ? -10.960 -4.598 4.431 1.00 92.69 85 ASN A C 1
ATOM 625 O O . ASN A 1 85 ? -12.084 -4.567 4.945 1.00 92.69 85 ASN A O 1
ATOM 629 N N . PHE A 1 86 ? -10.609 -5.518 3.536 1.00 90.69 86 PHE A N 1
ATOM 630 C CA . PHE A 1 86 ? -11.482 -6.593 3.078 1.00 90.69 86 PHE A CA 1
ATOM 631 C C . PHE A 1 86 ? -11.871 -7.562 4.192 1.00 90.69 86 PHE A C 1
ATOM 633 O O . PHE A 1 86 ? -12.979 -8.095 4.164 1.00 90.69 86 PHE A O 1
ATOM 640 N N . SER A 1 87 ? -11.002 -7.771 5.185 1.00 87.69 87 SER A N 1
ATOM 641 C CA . SER A 1 87 ? -11.314 -8.640 6.324 1.00 87.69 87 SER A CA 1
ATOM 642 C C . SER A 1 87 ? -12.464 -8.100 7.166 1.00 87.69 87 SER A C 1
ATOM 644 O O . SER A 1 87 ? -13.289 -8.888 7.617 1.00 87.69 87 SER A O 1
ATOM 646 N N . ASN A 1 88 ? -12.561 -6.779 7.332 1.00 82.38 88 ASN A N 1
ATOM 647 C CA . ASN A 1 88 ? -13.702 -6.162 8.011 1.00 82.38 88 ASN A CA 1
ATOM 648 C C . ASN A 1 88 ? -14.925 -6.033 7.096 1.00 82.38 88 ASN A C 1
ATOM 650 O O . ASN A 1 88 ? -16.044 -6.200 7.565 1.00 82.38 88 ASN A O 1
ATOM 654 N N . LEU A 1 89 ? -14.731 -5.773 5.798 1.00 84.06 89 LEU A N 1
ATOM 655 C CA . LEU A 1 89 ? -15.836 -5.642 4.842 1.00 84.06 89 LEU A CA 1
ATOM 656 C C . LEU A 1 89 ? -16.586 -6.964 4.622 1.00 84.06 89 LEU A C 1
ATOM 658 O O . LEU A 1 89 ? -17.808 -6.972 4.525 1.00 84.06 89 LEU A O 1
ATOM 662 N N . MET A 1 90 ? -15.859 -8.080 4.534 1.00 80.81 90 MET A N 1
ATOM 663 C CA . MET A 1 90 ? -16.422 -9.414 4.290 1.00 80.81 90 MET A CA 1
ATOM 664 C C . MET A 1 90 ? -16.662 -10.206 5.582 1.00 80.81 90 MET A C 1
ATOM 666 O O . MET A 1 90 ? -16.837 -11.428 5.544 1.00 80.81 90 MET A O 1
ATOM 670 N N . ARG A 1 91 ? -16.637 -9.538 6.740 1.00 74.25 91 ARG A N 1
ATOM 671 C CA . ARG A 1 91 ? -16.796 -10.212 8.024 1.00 74.25 91 ARG A CA 1
ATOM 672 C C . ARG A 1 91 ? -18.231 -10.700 8.187 1.00 74.25 91 ARG A C 1
ATOM 674 O O . ARG A 1 91 ? -19.179 -9.926 8.090 1.00 74.25 91 ARG A O 1
ATOM 681 N N . ARG A 1 92 ? -18.383 -11.996 8.457 1.00 68.12 92 ARG A N 1
ATOM 682 C CA . ARG A 1 92 ? -19.671 -12.572 8.846 1.00 68.12 92 ARG A CA 1
ATOM 683 C C . ARG A 1 92 ? -19.912 -12.380 10.341 1.00 68.12 92 ARG A C 1
ATOM 685 O O . ARG A 1 92 ? -18.967 -12.392 11.128 1.00 68.12 92 ARG A O 1
ATOM 692 N N . VAL A 1 93 ? -21.183 -12.251 10.706 1.00 63.59 93 VAL A N 1
ATOM 693 C CA . VAL A 1 93 ? -21.649 -11.991 12.079 1.00 63.59 93 VAL A CA 1
ATOM 694 C C . VAL A 1 93 ? -21.455 -13.201 13.007 1.00 63.59 93 VAL A C 1
AT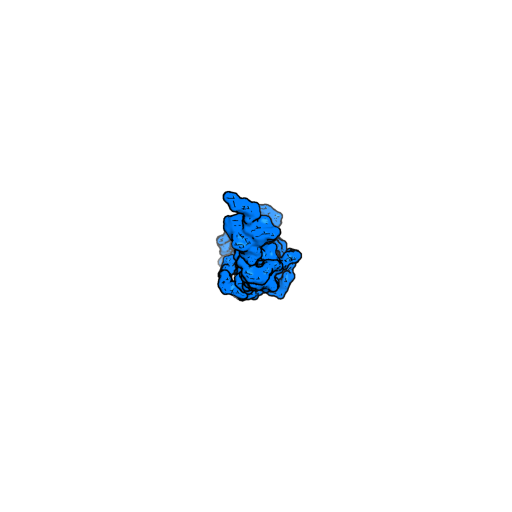OM 696 O O . VAL A 1 93 ? -21.365 -13.044 14.215 1.00 63.59 93 VAL A O 1
ATOM 699 N N . ASP A 1 94 ? -21.352 -14.408 12.450 1.00 61.38 94 ASP A N 1
ATOM 700 C CA . ASP A 1 94 ? -21.174 -15.676 13.171 1.00 61.38 94 ASP A CA 1
ATOM 701 C C . ASP A 1 94 ? -19.704 -15.995 13.516 1.00 61.38 94 ASP A C 1
ATOM 703 O O . ASP A 1 94 ? -19.410 -16.988 14.189 1.00 61.38 94 ASP A O 1
ATOM 707 N N . ASN A 1 95 ? -18.757 -15.164 13.070 1.00 62.12 95 ASN A N 1
ATOM 708 C CA . ASN A 1 95 ? -17.333 -15.427 13.220 1.00 62.12 95 ASN A CA 1
ATOM 709 C C . ASN A 1 95 ? -16.759 -14.823 14.515 1.00 62.12 95 ASN A C 1
ATOM 711 O O . ASN A 1 95 ? -16.497 -13.622 14.614 1.00 62.12 95 ASN A O 1
ATOM 715 N N . HIS A 1 96 ? -16.505 -15.694 15.493 1.00 61.78 96 HIS A N 1
ATOM 716 C CA . HIS A 1 96 ? -16.016 -15.340 16.832 1.00 61.78 96 HIS A CA 1
ATOM 717 C C . HIS A 1 96 ? -14.482 -15.381 16.967 1.00 61.78 96 HIS A C 1
ATOM 719 O O . HIS A 1 96 ? -13.947 -15.184 18.058 1.00 61.78 96 HIS A O 1
ATOM 725 N N . SER A 1 97 ? -13.743 -15.666 15.889 1.00 61.47 97 SER A N 1
ATOM 726 C CA . SER A 1 97 ? -12.290 -15.830 15.975 1.00 61.47 97 SER A CA 1
ATOM 727 C C . SER A 1 97 ? -11.549 -14.487 16.009 1.00 61.47 97 SER A C 1
ATOM 729 O O . SER A 1 97 ? -11.817 -13.561 15.239 1.00 61.47 97 SER A O 1
ATOM 731 N N . THR A 1 98 ? -10.581 -14.380 16.921 1.00 64.69 98 THR A N 1
ATOM 732 C CA . THR A 1 98 ? -9.724 -13.206 17.114 1.00 64.69 98 THR A CA 1
ATOM 733 C C . THR A 1 98 ? -8.590 -13.197 16.087 1.00 64.69 98 THR A C 1
ATOM 735 O O . THR A 1 98 ? -7.420 -13.438 16.393 1.00 64.69 98 THR A O 1
ATOM 738 N N . TYR A 1 99 ? -8.925 -12.929 14.823 1.00 69.75 99 TYR A N 1
ATOM 739 C CA . TYR A 1 99 ? -7.920 -12.875 13.764 1.00 69.75 99 TYR A CA 1
ATOM 740 C C . TYR A 1 99 ? -6.926 -11.743 14.000 1.00 69.75 99 TYR A C 1
ATOM 742 O O . TYR A 1 99 ? -7.271 -10.570 14.132 1.00 69.75 99 TYR A O 1
ATOM 750 N N . ARG A 1 100 ? -5.650 -12.120 14.010 1.00 85.00 100 ARG A N 1
ATOM 751 C CA . ARG A 1 100 ? -4.523 -11.191 14.079 1.00 85.00 100 ARG A CA 1
ATOM 752 C C . ARG A 1 100 ? -4.048 -10.760 12.698 1.00 85.00 100 ARG A C 1
ATOM 754 O O . ARG A 1 100 ? -3.030 -10.096 12.621 1.00 85.00 100 ARG A O 1
ATOM 761 N N . TRP A 1 101 ? -4.721 -11.147 11.620 1.00 88.50 101 TRP A N 1
ATOM 762 C CA . TRP A 1 101 ? -4.367 -10.756 10.259 1.00 88.50 101 TRP A CA 1
ATOM 763 C C . TRP A 1 101 ? -5.566 -10.130 9.549 1.00 88.50 101 TRP A C 1
ATOM 765 O O . TRP A 1 101 ? -6.708 -10.492 9.820 1.00 88.50 101 TRP A O 1
ATOM 775 N N . ALA A 1 102 ? -5.289 -9.186 8.656 1.00 90.75 102 ALA A N 1
ATOM 776 C CA . ALA A 1 102 ? -6.277 -8.487 7.852 1.00 90.75 102 ALA A CA 1
ATOM 777 C C . ALA A 1 102 ? -5.785 -8.375 6.406 1.00 90.75 102 ALA A C 1
ATOM 779 O O . ALA A 1 102 ? -4.610 -8.083 6.166 1.00 90.75 102 ALA A O 1
ATOM 780 N N . LEU A 1 103 ? -6.685 -8.611 5.454 1.00 93.69 103 LEU A N 1
ATOM 781 C CA . LEU A 1 103 ? -6.451 -8.419 4.029 1.00 93.69 103 LEU A CA 1
ATOM 782 C C . LEU A 1 103 ? -6.864 -7.001 3.633 1.00 93.69 103 LEU A C 1
ATOM 784 O O . LEU A 1 103 ? -7.959 -6.546 3.966 1.00 93.69 103 LEU A O 1
ATOM 788 N N . HIS A 1 104 ? -5.992 -6.333 2.895 1.00 95.31 104 HIS A N 1
ATOM 789 C CA . HIS A 1 104 ? -6.138 -4.955 2.461 1.00 95.31 104 HIS A CA 1
ATOM 790 C C . HIS A 1 104 ? -6.048 -4.855 0.941 1.00 95.31 104 HIS A C 1
ATOM 792 O O . HIS A 1 104 ? -5.229 -5.524 0.314 1.00 95.31 104 HIS A O 1
ATOM 798 N N . GLY A 1 105 ? -6.884 -4.003 0.359 1.00 97.12 105 GLY A N 1
ATOM 799 C CA . GLY A 1 105 ? -6.776 -3.544 -1.019 1.00 97.12 105 GLY A CA 1
ATOM 800 C C . GLY A 1 105 ? -6.333 -2.093 -1.052 1.00 97.12 105 GLY A C 1
ATOM 801 O O . GLY A 1 105 ? -6.862 -1.271 -0.306 1.00 97.12 105 GLY A O 1
ATOM 802 N N . TYR A 1 106 ? -5.393 -1.779 -1.936 1.00 97.19 106 TYR A N 1
ATOM 803 C CA . TYR A 1 106 ? -4.888 -0.429 -2.139 1.00 97.19 106 TYR A CA 1
ATOM 804 C C . TYR A 1 106 ? -5.144 0.012 -3.569 1.00 97.19 106 TYR A C 1
ATOM 806 O O . TYR A 1 106 ? -4.894 -0.741 -4.507 1.00 97.19 106 TYR A O 1
ATOM 814 N N . ALA A 1 107 ? -5.598 1.244 -3.747 1.00 97.94 107 ALA A N 1
ATOM 815 C CA . ALA A 1 107 ? -5.693 1.867 -5.059 1.00 97.94 107 ALA A CA 1
ATOM 816 C C . ALA A 1 107 ? -5.452 3.365 -4.924 1.00 97.94 107 ALA A C 1
ATOM 818 O O . ALA A 1 107 ? -5.908 3.983 -3.961 1.00 97.94 107 ALA A O 1
ATOM 819 N N . GLY A 1 108 ? -4.742 3.962 -5.870 1.00 96.88 108 GLY A N 1
ATOM 820 C CA . GLY A 1 108 ? -4.473 5.385 -5.809 1.00 96.88 108 GLY A CA 1
ATOM 821 C C . GLY A 1 108 ? -3.749 5.940 -7.014 1.00 96.88 108 GLY A C 1
ATOM 822 O O . GLY A 1 108 ? -3.428 5.235 -7.970 1.00 96.88 108 GLY A O 1
ATOM 823 N N . VAL A 1 109 ? -3.510 7.239 -6.928 1.00 97.00 109 VAL A N 1
ATOM 824 C CA . VAL A 1 109 ? -2.878 8.042 -7.970 1.00 97.00 109 VAL A CA 1
ATOM 825 C C . VAL A 1 109 ? -1.795 8.902 -7.349 1.00 97.00 109 VAL A C 1
ATOM 827 O O . VAL A 1 109 ? -1.861 9.257 -6.165 1.00 97.00 109 VAL A O 1
ATOM 830 N N . GLY A 1 110 ? -0.787 9.231 -8.138 1.00 96.12 110 GLY A N 1
ATOM 831 C CA . GLY A 1 110 ? 0.323 10.035 -7.667 1.00 96.12 110 GLY A CA 1
ATOM 832 C C . GLY A 1 110 ? 1.084 10.707 -8.787 1.00 96.12 110 GLY A C 1
ATOM 833 O O . GLY A 1 110 ? 0.749 10.569 -9.960 1.00 96.12 110 GLY A O 1
ATOM 834 N N . LEU A 1 111 ? 2.116 11.433 -8.381 1.00 96.25 111 LEU A N 1
ATOM 835 C CA . LEU A 1 111 ? 3.089 12.064 -9.255 1.00 96.25 111 LEU A CA 1
ATOM 836 C C . LEU A 1 111 ? 4.426 11.355 -9.089 1.00 96.25 111 LEU A C 1
ATOM 838 O O . LEU A 1 111 ? 4.826 11.040 -7.961 1.00 96.25 111 LEU A O 1
ATOM 842 N N . GLN A 1 112 ? 5.115 11.118 -10.197 1.00 95.31 112 GLN A N 1
ATOM 843 C CA . GLN A 1 112 ? 6.419 10.469 -10.202 1.00 95.31 112 GLN A CA 1
ATOM 844 C C . GLN A 1 112 ? 7.481 11.334 -10.872 1.00 95.31 112 GLN A C 1
ATOM 846 O O . GLN A 1 112 ? 7.219 12.024 -11.845 1.00 95.31 112 GLN A O 1
ATOM 851 N N . GLY A 1 113 ? 8.692 11.314 -10.343 1.00 95.25 113 GLY A N 1
ATOM 852 C CA . GLY A 1 113 ? 9.884 11.803 -11.023 1.00 95.25 113 GLY A CA 1
ATOM 853 C C . GLY A 1 113 ? 10.880 10.661 -11.108 1.00 95.25 113 GLY A C 1
ATOM 854 O O . GLY A 1 113 ? 10.927 9.826 -10.197 1.00 95.25 113 GLY A O 1
ATOM 855 N N . TYR A 1 114 ? 11.642 10.589 -12.188 1.00 94.81 114 TYR A N 1
ATOM 856 C CA . TYR A 1 114 ? 12.573 9.494 -12.393 1.00 94.81 114 TYR A CA 1
ATOM 857 C C . TYR A 1 114 ? 13.769 9.888 -13.260 1.00 94.81 114 TYR A C 1
ATOM 859 O O . TYR A 1 114 ? 13.665 10.737 -14.140 1.00 94.81 114 TYR A O 1
ATOM 867 N N . ASP A 1 115 ? 14.883 9.204 -13.014 1.00 94.44 115 ASP A N 1
ATOM 868 C CA . ASP A 1 115 ? 16.120 9.300 -13.777 1.00 94.44 115 ASP A CA 1
ATOM 869 C C . ASP A 1 115 ? 16.467 7.916 -14.325 1.00 94.44 115 ASP A C 1
ATOM 871 O O . ASP A 1 115 ? 16.653 6.962 -13.552 1.00 94.44 115 ASP A O 1
ATOM 875 N N . THR A 1 116 ? 16.589 7.797 -15.644 1.00 91.81 116 THR A N 1
ATOM 876 C CA . THR A 1 116 ? 17.006 6.557 -16.305 1.00 91.81 116 THR A CA 1
ATOM 877 C C . THR A 1 116 ? 18.426 6.665 -16.840 1.00 91.81 116 THR A C 1
ATOM 879 O O . THR A 1 116 ? 18.893 7.733 -17.241 1.00 91.81 116 THR A O 1
ATOM 882 N N . LEU A 1 117 ? 19.135 5.537 -16.846 1.00 88.94 117 LEU A N 1
ATOM 883 C CA . LEU A 1 117 ? 20.386 5.385 -17.581 1.00 88.94 117 LEU A CA 1
ATOM 884 C C . LEU A 1 117 ? 20.366 4.048 -18.304 1.00 88.94 117 LEU A C 1
ATOM 886 O O . LEU A 1 117 ? 20.263 3.013 -17.646 1.00 88.94 117 LEU A O 1
ATOM 890 N N . LEU A 1 118 ? 20.556 4.075 -19.620 1.00 85.94 118 LEU A N 1
ATOM 891 C CA . LEU A 1 118 ? 20.746 2.889 -20.450 1.00 85.94 118 LEU A CA 1
ATOM 892 C C . LEU A 1 118 ? 22.169 2.855 -21.018 1.00 85.94 118 LEU A C 1
ATOM 894 O O . LEU A 1 118 ? 22.648 3.823 -21.620 1.00 85.94 118 LEU A O 1
ATOM 898 N N . LEU A 1 119 ? 22.837 1.715 -20.827 1.00 83.19 119 LEU A N 1
ATOM 899 C CA . LEU A 1 119 ? 24.176 1.405 -21.324 1.00 83.19 119 LEU A CA 1
ATOM 900 C C . LEU A 1 119 ? 24.117 0.160 -22.213 1.00 83.19 119 LEU A C 1
ATOM 902 O O . LEU A 1 119 ? 23.627 -0.877 -21.779 1.00 83.19 119 LEU A O 1
ATOM 906 N N . ASP A 1 120 ? 24.643 0.247 -23.432 1.00 76.62 120 ASP A N 1
ATOM 907 C CA . ASP A 1 120 ? 24.753 -0.878 -24.370 1.00 76.62 120 ASP A CA 1
ATOM 908 C C . ASP A 1 120 ? 26.194 -1.410 -24.383 1.00 76.62 120 ASP A C 1
ATOM 910 O O . ASP A 1 120 ? 27.150 -0.629 -24.397 1.00 76.62 120 ASP A O 1
ATOM 914 N N . ASN A 1 121 ? 26.350 -2.735 -24.364 1.00 69.62 121 ASN A N 1
ATOM 915 C CA . ASN A 1 121 ? 27.651 -3.407 -24.390 1.00 69.62 121 ASN A CA 1
ATOM 916 C C . ASN A 1 121 ? 28.300 -3.435 -25.786 1.00 69.62 121 ASN A C 1
ATOM 918 O O . ASN A 1 121 ? 29.499 -3.704 -25.890 1.00 69.62 121 ASN A O 1
ATOM 922 N N . ASP A 1 122 ? 27.555 -3.156 -26.859 1.00 62.69 122 ASP A N 1
ATOM 923 C CA . ASP A 1 122 ? 28.132 -3.027 -28.199 1.00 62.69 122 ASP A CA 1
ATOM 924 C C . ASP A 1 122 ? 28.765 -1.636 -28.401 1.00 62.69 122 ASP A C 1
ATOM 926 O O . ASP A 1 122 ? 28.176 -0.699 -28.948 1.00 62.69 122 ASP A O 1
ATOM 930 N N . MET A 1 123 ? 30.022 -1.515 -27.965 1.00 49.06 123 MET A N 1
ATOM 931 C CA . MET A 1 123 ? 30.859 -0.317 -28.117 1.00 49.06 123 MET A CA 1
ATOM 932 C C . MET A 1 123 ? 31.073 0.123 -29.581 1.00 49.06 123 MET A C 1
ATOM 934 O O . MET A 1 123 ? 31.555 1.234 -29.809 1.00 49.06 123 MET A O 1
ATOM 938 N N . SER A 1 124 ? 30.711 -0.694 -30.584 1.00 47.81 124 SER A N 1
ATOM 939 C CA . SER A 1 124 ? 30.809 -0.321 -32.007 1.00 47.81 124 SER A CA 1
ATOM 940 C C . SER A 1 124 ? 29.798 0.757 -32.432 1.00 47.81 124 SER A C 1
ATOM 942 O O . SER A 1 124 ? 29.883 1.297 -33.536 1.00 47.81 124 SER A O 1
ATOM 944 N N . ARG A 1 125 ? 28.859 1.116 -31.544 1.00 53.38 125 ARG A N 1
ATOM 945 C CA . ARG A 1 125 ? 27.794 2.101 -31.776 1.00 53.38 125 ARG A CA 1
ATOM 946 C C . ARG A 1 125 ? 27.997 3.443 -31.066 1.00 53.38 125 ARG A C 1
ATOM 948 O O . ARG A 1 125 ? 27.037 4.205 -30.994 1.00 53.38 125 ARG A O 1
ATOM 955 N N . TRP A 1 126 ? 29.198 3.789 -30.585 1.00 48.78 126 TRP A N 1
ATOM 956 C CA . TRP A 1 126 ? 29.458 5.165 -30.128 1.00 48.78 126 TRP A CA 1
ATOM 957 C C . TRP A 1 126 ? 29.275 6.147 -31.296 1.00 48.78 126 TRP A C 1
ATOM 959 O O . TRP A 1 126 ? 30.086 6.213 -32.218 1.00 48.78 126 TRP A O 1
ATOM 969 N N . SER A 1 127 ? 28.181 6.903 -31.274 1.00 55.28 127 SER A N 1
ATOM 970 C CA . SER A 1 127 ? 27.878 7.945 -32.250 1.00 55.28 127 SER A CA 1
ATOM 971 C C . SER A 1 127 ? 27.240 9.117 -31.520 1.00 55.28 127 SER A C 1
ATOM 973 O O . SER A 1 127 ? 26.308 8.928 -30.741 1.00 55.28 127 SER A O 1
ATOM 975 N N . THR A 1 128 ? 27.754 10.321 -31.761 1.00 56.66 128 THR A N 1
ATOM 976 C CA . THR A 1 128 ? 27.175 11.588 -31.289 1.00 56.66 128 THR A CA 1
ATOM 977 C C . THR A 1 128 ? 26.085 12.098 -32.233 1.00 56.66 128 THR A C 1
ATOM 979 O O . THR A 1 128 ? 25.474 13.132 -31.969 1.00 56.66 128 THR A O 1
ATOM 982 N N . THR A 1 129 ? 25.844 11.416 -33.362 1.00 54.38 129 THR A N 1
ATOM 983 C CA . THR A 1 129 ? 24.859 11.842 -34.363 1.00 54.38 129 THR A CA 1
ATOM 984 C C . THR A 1 129 ? 24.340 10.647 -35.182 1.00 54.38 129 THR A C 1
ATOM 986 O O . THR A 1 129 ? 24.997 10.219 -36.133 1.00 54.38 129 THR A O 1
ATOM 989 N N . PRO A 1 130 ? 23.150 10.103 -34.860 1.00 54.34 130 PRO A N 1
ATOM 990 C CA . PRO A 1 130 ? 22.338 10.372 -33.665 1.00 54.34 130 PRO A CA 1
ATOM 991 C C . PRO A 1 130 ? 23.013 9.831 -32.392 1.00 54.34 130 PRO A C 1
ATOM 993 O O . PRO A 1 130 ? 23.790 8.882 -32.474 1.00 54.34 130 PRO A O 1
ATOM 996 N N . ALA A 1 131 ? 22.730 10.436 -31.234 1.00 56.38 131 ALA A N 1
ATOM 997 C CA . ALA A 1 131 ? 23.254 9.999 -29.939 1.00 56.38 131 ALA A CA 1
ATOM 998 C C . ALA A 1 131 ? 22.780 8.571 -29.631 1.00 56.38 131 ALA A C 1
ATOM 1000 O O . ALA A 1 131 ? 21.584 8.346 -29.488 1.00 56.38 131 ALA A O 1
ATOM 1001 N N . ARG A 1 132 ? 23.704 7.603 -29.580 1.00 60.69 132 ARG A N 1
ATOM 1002 C CA . ARG A 1 132 ? 23.344 6.180 -29.426 1.00 60.69 132 ARG A CA 1
ATOM 1003 C C . ARG A 1 132 ? 23.477 5.638 -27.998 1.00 60.69 132 ARG A C 1
ATOM 1005 O O . ARG A 1 132 ? 22.687 4.782 -27.634 1.00 60.69 132 ARG A O 1
ATOM 1012 N N . ILE A 1 133 ? 24.444 6.106 -27.204 1.00 64.69 133 ILE A N 1
ATOM 1013 C CA . ILE A 1 133 ? 24.707 5.682 -25.810 1.00 64.69 133 ILE A CA 1
ATOM 1014 C C . ILE A 1 133 ? 25.634 6.701 -25.109 1.00 64.69 133 ILE A C 1
ATOM 1016 O O . ILE A 1 133 ? 26.528 7.221 -25.778 1.00 64.69 133 ILE A O 1
ATOM 1020 N N . PRO A 1 134 ? 25.509 6.964 -23.789 1.00 71.62 134 PRO A N 1
ATOM 1021 C CA . PRO A 1 134 ? 24.429 6.545 -22.891 1.00 71.62 13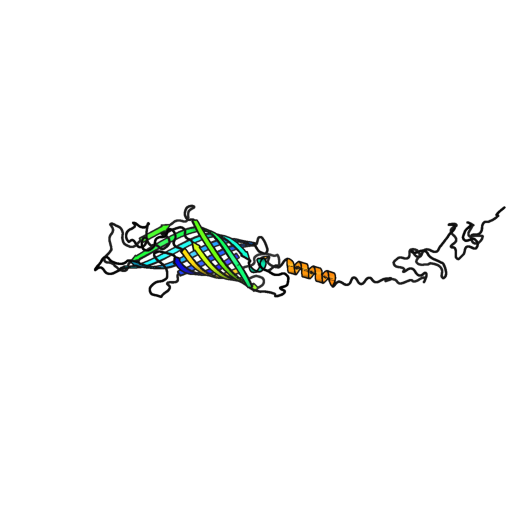4 PRO A CA 1
ATOM 1022 C C . PRO A 1 134 ? 23.122 7.299 -23.172 1.00 71.62 134 PRO A C 1
ATOM 1024 O O . PRO A 1 134 ? 23.157 8.490 -23.481 1.00 71.62 134 PRO A O 1
ATOM 1027 N N . ILE A 1 135 ? 21.976 6.632 -23.013 1.00 76.56 135 ILE A N 1
ATOM 1028 C CA . ILE A 1 135 ? 20.677 7.323 -22.977 1.00 76.56 135 ILE A CA 1
ATOM 1029 C C . ILE A 1 135 ? 20.405 7.694 -21.527 1.00 76.56 135 ILE A C 1
ATOM 1031 O O . ILE A 1 135 ? 20.457 6.833 -20.648 1.00 76.56 135 ILE A O 1
ATOM 1035 N N . GLN A 1 136 ? 20.156 8.976 -21.289 1.00 83.62 136 GLN A N 1
ATOM 1036 C CA . GLN A 1 136 ? 19.770 9.505 -19.989 1.00 83.62 136 GLN A CA 1
ATOM 1037 C C . GLN A 1 136 ? 18.467 10.267 -20.156 1.00 83.62 136 GLN A C 1
ATOM 1039 O O . GLN A 1 136 ? 18.392 11.180 -20.980 1.00 83.62 136 GLN A O 1
ATOM 1044 N N . ILE A 1 137 ? 17.457 9.873 -19.389 1.00 85.06 137 ILE A N 1
ATOM 1045 C CA . ILE A 1 137 ? 16.158 10.540 -19.357 1.00 85.06 137 ILE A CA 1
ATOM 1046 C C . ILE A 1 137 ? 15.959 11.032 -17.934 1.00 85.06 137 ILE A C 1
ATOM 1048 O O . ILE A 1 137 ? 15.962 10.237 -16.997 1.00 85.06 137 ILE A O 1
ATOM 1052 N N . GLU A 1 138 ? 15.830 12.344 -17.788 1.00 90.69 138 GLU A N 1
ATOM 1053 C CA . GLU A 1 138 ? 15.478 12.996 -16.531 1.00 90.69 138 GLU A CA 1
ATOM 1054 C C . GLU A 1 138 ? 14.046 13.501 -16.669 1.00 90.69 138 GLU A C 1
ATOM 1056 O O . GLU A 1 138 ? 13.775 14.449 -17.411 1.00 90.69 138 GLU A O 1
ATOM 1061 N N . GLN A 1 139 ? 13.133 12.869 -15.942 1.00 89.00 139 GLN A N 1
ATOM 1062 C CA . GLN A 1 139 ? 11.759 13.317 -15.818 1.00 89.00 139 GLN A CA 1
ATOM 1063 C C . GLN A 1 139 ? 11.566 13.909 -14.425 1.00 89.00 139 GLN A C 1
ATOM 1065 O O . GLN A 1 139 ? 11.506 13.208 -13.411 1.00 89.00 139 GLN A O 1
ATOM 1070 N N . LYS A 1 140 ? 11.453 15.237 -14.368 1.00 91.06 140 LYS A N 1
ATOM 1071 C CA . LYS A 1 140 ? 11.221 15.954 -13.110 1.00 91.06 140 LYS A CA 1
ATOM 1072 C C . LYS A 1 140 ? 9.800 15.717 -12.621 1.00 91.06 140 LYS A C 1
ATOM 1074 O O . LYS A 1 140 ? 8.872 15.594 -13.413 1.00 91.06 140 LYS A O 1
ATOM 1079 N N . LEU A 1 141 ? 9.639 15.700 -11.299 1.00 89.38 141 LEU A N 1
ATOM 1080 C CA . LEU A 1 141 ? 8.327 15.584 -10.675 1.00 89.38 141 LEU A CA 1
ATOM 1081 C C . LEU A 1 141 ? 7.506 16.842 -10.989 1.00 89.38 141 LEU A C 1
ATOM 1083 O O . LEU A 1 141 ? 7.852 17.943 -10.555 1.00 89.38 141 LEU A O 1
ATOM 1087 N N . GLY A 1 142 ? 6.437 16.663 -11.757 1.00 86.06 142 GLY A N 1
ATOM 1088 C CA . GLY A 1 142 ? 5.566 17.727 -12.238 1.00 86.06 142 GLY A CA 1
ATOM 1089 C C . GLY A 1 142 ? 4.102 17.306 -12.182 1.00 86.06 142 GLY A C 1
ATOM 1090 O O . GLY A 1 142 ? 3.775 16.201 -11.761 1.00 86.06 142 GLY A O 1
ATOM 1091 N N . LEU A 1 143 ? 3.199 18.202 -12.580 1.00 83.06 143 LEU A N 1
ATOM 1092 C CA . LEU A 1 143 ? 1.768 17.881 -12.696 1.00 83.06 143 LEU A CA 1
ATOM 1093 C C . LEU A 1 143 ? 1.448 17.092 -13.975 1.00 83.06 143 LEU A C 1
ATOM 1095 O O . LEU A 1 143 ? 0.302 16.747 -14.204 1.00 83.06 143 LEU A O 1
ATOM 1099 N N . ASP A 1 144 ? 2.434 16.846 -14.823 1.00 82.62 144 ASP A N 1
ATOM 1100 C CA . ASP A 1 144 ? 2.359 16.075 -16.061 1.00 82.62 144 ASP A CA 1
ATOM 1101 C C . ASP A 1 144 ? 2.776 14.608 -15.870 1.00 82.62 144 ASP A C 1
ATOM 1103 O O . ASP A 1 144 ? 2.510 13.778 -16.733 1.00 82.62 144 ASP A O 1
ATOM 1107 N N . THR A 1 145 ? 3.355 14.256 -14.718 1.00 88.19 145 THR A N 1
ATOM 1108 C CA . THR A 1 145 ? 3.937 12.933 -14.460 1.00 88.19 145 THR A CA 1
ATOM 1109 C C . THR A 1 145 ? 3.053 12.047 -13.587 1.00 88.19 145 THR A C 1
ATOM 1111 O O . THR A 1 145 ? 3.468 11.525 -12.546 1.00 88.19 145 THR A O 1
ATOM 1114 N N . PHE A 1 146 ? 1.795 11.895 -13.992 1.00 93.06 146 PHE A N 1
ATOM 1115 C CA . PHE A 1 146 ? 0.833 11.077 -13.260 1.00 93.06 146 PHE A CA 1
ATOM 1116 C C . PHE A 1 146 ? 1.111 9.584 -13.404 1.00 93.06 146 PHE A C 1
ATOM 1118 O O . PHE A 1 146 ? 1.329 9.091 -14.503 1.00 93.06 146 PHE A O 1
ATOM 1125 N N . PHE A 1 147 ? 0.983 8.856 -12.299 1.00 95.19 147 PHE A N 1
ATOM 1126 C CA . PHE A 1 147 ? 0.978 7.399 -12.293 1.00 95.19 147 PHE A CA 1
ATOM 1127 C C . PHE A 1 147 ? -0.209 6.865 -11.493 1.00 95.19 147 PHE A C 1
ATOM 1129 O O . PHE A 1 147 ? -0.740 7.526 -10.590 1.00 95.19 147 PHE A O 1
ATOM 1136 N N . TYR A 1 148 ? -0.599 5.634 -11.802 1.00 96.06 148 TYR A N 1
ATOM 1137 C CA . TYR A 1 148 ? -1.646 4.909 -11.090 1.00 96.06 148 TYR A CA 1
ATOM 1138 C C . TYR A 1 148 ? -1.027 3.726 -10.368 1.00 96.06 148 TYR A C 1
ATOM 1140 O O . TYR A 1 148 ? -0.084 3.107 -10.855 1.00 96.06 148 TYR A O 1
ATOM 1148 N N . GLN A 1 149 ? -1.568 3.379 -9.209 1.00 96.81 149 GLN A N 1
ATOM 1149 C CA . GLN A 1 149 ? -1.141 2.178 -8.511 1.00 96.81 149 GLN A CA 1
ATOM 1150 C C . GLN A 1 149 ? -2.312 1.440 -7.888 1.00 96.81 149 GLN A C 1
ATOM 1152 O O . GLN A 1 149 ? -3.248 2.039 -7.359 1.00 96.81 149 GLN A O 1
ATOM 1157 N N . VAL A 1 150 ? -2.235 0.118 -7.942 1.00 97.81 150 VAL A N 1
ATOM 1158 C CA . VAL A 1 150 ? -3.212 -0.794 -7.357 1.00 97.81 150 VAL A CA 1
ATOM 1159 C C . VAL A 1 150 ? -2.475 -1.955 -6.723 1.00 97.81 150 VAL A C 1
ATOM 1161 O O . VAL A 1 150 ? -1.456 -2.405 -7.234 1.00 97.81 150 VAL A O 1
ATOM 1164 N N . GLY A 1 151 ? -2.956 -2.451 -5.598 1.00 96.94 151 GLY A N 1
ATOM 1165 C CA . GLY A 1 151 ? -2.277 -3.528 -4.914 1.00 96.94 151 GLY A CA 1
ATOM 1166 C C . GLY A 1 151 ? -3.095 -4.169 -3.822 1.00 96.94 151 GLY A C 1
ATOM 1167 O O . GLY A 1 151 ? -4.241 -3.819 -3.549 1.00 96.94 151 GLY A O 1
ATOM 1168 N N . THR A 1 152 ? -2.460 -5.139 -3.195 1.00 97.62 152 THR A N 1
ATOM 1169 C CA . THR A 1 152 ? -3.005 -5.913 -2.092 1.00 97.62 152 THR A CA 1
ATOM 1170 C C . THR A 1 152 ? -1.982 -5.952 -0.972 1.00 97.62 152 THR A C 1
ATOM 1172 O O . THR A 1 152 ? -0.775 -5.850 -1.205 1.00 97.62 152 THR A O 1
ATOM 1175 N N . GLY A 1 153 ? -2.442 -6.089 0.260 1.00 96.62 153 GLY A N 1
ATOM 1176 C CA . GLY A 1 153 ? -1.556 -6.336 1.379 1.00 96.62 153 GLY A CA 1
ATOM 1177 C C . GLY A 1 153 ? -2.193 -7.181 2.456 1.00 96.62 153 GLY A C 1
ATOM 1178 O O . GLY A 1 153 ? -3.409 -7.261 2.595 1.00 96.62 153 GLY A O 1
ATOM 1179 N N . VAL A 1 154 ? -1.335 -7.805 3.245 1.00 95.69 154 VAL A N 1
ATOM 1180 C CA . VAL A 1 154 ? -1.701 -8.531 4.451 1.00 95.69 154 VAL A CA 1
ATOM 1181 C C . VAL A 1 154 ? -1.045 -7.814 5.617 1.00 95.69 154 VAL A C 1
ATOM 1183 O O . VAL A 1 154 ? 0.177 -7.675 5.664 1.00 95.69 154 VAL A O 1
ATOM 1186 N N . LYS A 1 155 ? -1.859 -7.351 6.561 1.00 95.00 155 LYS A N 1
ATOM 1187 C CA . LYS A 1 155 ? -1.395 -6.749 7.813 1.00 95.00 155 LYS A CA 1
ATOM 1188 C C . LYS A 1 155 ? -1.583 -7.741 8.946 1.00 95.00 155 LYS A C 1
ATOM 1190 O O . LYS A 1 155 ? -2.635 -8.359 9.053 1.00 95.00 155 LYS A O 1
ATOM 1195 N N . PHE A 1 156 ? -0.583 -7.875 9.803 1.00 93.19 156 PHE A N 1
ATOM 1196 C CA . PHE A 1 156 ? -0.598 -8.723 10.985 1.00 93.19 156 PHE A CA 1
ATOM 1197 C C . PHE A 1 156 ? -0.438 -7.884 12.254 1.00 93.19 156 PHE A C 1
ATOM 1199 O O . PHE A 1 156 ? 0.549 -7.169 12.419 1.00 93.19 156 PHE A O 1
ATOM 1206 N N . ASN A 1 157 ? -1.385 -8.023 13.177 1.00 91.69 157 ASN A N 1
ATOM 1207 C CA . ASN A 1 157 ? -1.398 -7.406 14.492 1.00 91.69 157 ASN A CA 1
ATOM 1208 C C . ASN A 1 157 ? -0.365 -8.056 15.419 1.00 91.69 157 ASN A C 1
ATOM 1210 O O . ASN A 1 157 ? -0.651 -8.999 16.174 1.00 91.69 157 ASN A O 1
ATOM 1214 N N . ALA A 1 158 ? 0.863 -7.545 15.352 1.00 90.81 158 ALA A N 1
ATOM 1215 C CA . ALA A 1 158 ? 1.960 -7.992 16.195 1.00 90.81 158 ALA A CA 1
ATOM 1216 C C . ALA A 1 158 ? 1.785 -7.501 17.638 1.00 90.81 158 ALA A C 1
ATOM 1218 O O . ALA A 1 158 ? 1.994 -8.273 18.573 1.00 90.81 158 ALA A O 1
ATOM 1219 N N . SER A 1 159 ? 1.364 -6.247 17.828 1.00 87.94 159 SER A N 1
ATOM 1220 C CA . SER A 1 159 ? 1.152 -5.645 19.147 1.00 87.94 159 SER A CA 1
ATOM 1221 C C . SER A 1 159 ? 0.131 -4.499 19.122 1.00 87.94 159 SER A C 1
ATOM 1223 O O . SER A 1 159 ? -0.308 -4.027 18.071 1.00 87.94 159 SER A O 1
ATOM 1225 N N . LYS A 1 160 ? -0.199 -3.965 20.307 1.00 84.56 160 LYS A N 1
ATOM 1226 C CA . LYS A 1 160 ? -1.064 -2.778 20.448 1.00 84.56 160 LYS A CA 1
ATOM 1227 C C . LYS A 1 160 ? -0.546 -1.543 19.696 1.00 84.56 160 LYS A C 1
ATOM 1229 O O . LYS A 1 160 ? -1.344 -0.660 19.406 1.00 84.56 160 LYS A O 1
ATOM 1234 N N . LEU A 1 161 ? 0.751 -1.486 19.384 1.00 88.00 161 LEU A N 1
ATOM 1235 C CA . LEU A 1 161 ? 1.402 -0.333 18.753 1.00 88.00 161 LEU A CA 1
ATOM 1236 C C . LEU A 1 161 ? 1.895 -0.606 17.330 1.00 88.00 161 LEU A C 1
ATOM 1238 O O . LEU A 1 161 ? 2.043 0.341 16.564 1.00 88.00 161 LEU A O 1
ATOM 1242 N N . ILE A 1 162 ? 2.158 -1.867 16.983 1.00 92.25 162 ILE A N 1
ATOM 1243 C CA . ILE A 1 162 ? 2.851 -2.243 15.746 1.00 92.25 162 ILE A CA 1
ATOM 1244 C C . ILE A 1 162 ? 2.057 -3.319 15.010 1.00 92.25 162 ILE A C 1
ATOM 1246 O O . ILE A 1 162 ? 1.727 -4.355 15.595 1.00 92.25 162 ILE A O 1
ATOM 1250 N N . ASP A 1 163 ? 1.833 -3.083 13.723 1.00 94.19 163 ASP A N 1
ATOM 1251 C CA . ASP A 1 163 ? 1.435 -4.084 12.741 1.00 94.19 163 ASP A CA 1
ATOM 1252 C C . ASP A 1 163 ? 2.609 -4.388 11.806 1.00 94.19 163 ASP A C 1
ATOM 1254 O O . ASP A 1 163 ? 3.389 -3.503 11.459 1.00 94.19 163 ASP A O 1
ATOM 1258 N N . VAL A 1 164 ? 2.725 -5.643 11.386 1.00 96.31 164 VAL A N 1
ATOM 1259 C CA . VAL A 1 164 ? 3.631 -6.060 10.310 1.00 96.31 164 VAL A CA 1
ATOM 1260 C C . VAL A 1 164 ? 2.828 -6.094 9.019 1.00 96.31 164 VAL A C 1
ATOM 1262 O O . VAL A 1 164 ? 1.720 -6.620 9.007 1.00 96.31 164 VAL A O 1
ATOM 1265 N N . GLU A 1 165 ? 3.358 -5.543 7.938 1.00 95.75 165 GLU A N 1
ATOM 1266 C CA . GLU A 1 165 ? 2.682 -5.475 6.647 1.00 95.75 165 GLU A CA 1
ATOM 1267 C C . GLU A 1 165 ? 3.501 -6.179 5.567 1.00 95.75 165 GLU A C 1
ATOM 1269 O O . GLU A 1 165 ? 4.690 -5.917 5.412 1.00 95.75 165 GLU A O 1
ATOM 1274 N N . ALA A 1 166 ? 2.842 -7.029 4.785 1.00 97.56 166 ALA A N 1
ATOM 1275 C CA . ALA A 1 166 ? 3.319 -7.467 3.483 1.00 97.56 166 ALA A CA 1
ATOM 1276 C C . ALA A 1 166 ? 2.432 -6.834 2.411 1.00 97.56 166 ALA A C 1
ATOM 1278 O O . ALA A 1 166 ? 1.212 -6.967 2.479 1.00 97.56 166 ALA A O 1
ATOM 1279 N N . ARG A 1 167 ? 3.016 -6.138 1.435 1.00 96.56 167 ARG A N 1
ATOM 1280 C CA . ARG A 1 167 ? 2.280 -5.394 0.404 1.00 96.56 167 ARG A CA 1
ATOM 1281 C C . ARG A 1 167 ? 2.830 -5.721 -0.977 1.00 96.56 167 ARG A C 1
ATOM 1283 O O . ARG A 1 167 ? 4.036 -5.671 -1.178 1.00 96.56 167 ARG A O 1
ATOM 1290 N N . ALA A 1 168 ? 1.949 -6.009 -1.925 1.00 97.62 168 ALA A N 1
ATOM 1291 C CA . ALA A 1 168 ? 2.277 -6.138 -3.337 1.00 97.62 168 ALA A CA 1
ATOM 1292 C C . ALA A 1 168 ? 1.538 -5.048 -4.118 1.00 97.62 168 ALA A C 1
ATOM 1294 O O . ALA A 1 168 ? 0.308 -4.992 -4.067 1.00 97.62 168 ALA A O 1
ATOM 1295 N N . MET A 1 169 ? 2.273 -4.190 -4.824 1.00 97.25 169 MET A N 1
ATOM 1296 C CA . MET A 1 169 ? 1.703 -3.118 -5.643 1.00 97.25 169 MET A CA 1
ATOM 1297 C C . MET A 1 169 ? 2.068 -3.313 -7.107 1.00 97.25 169 MET A C 1
ATOM 1299 O O . MET A 1 169 ? 3.188 -3.690 -7.444 1.00 97.25 169 MET A O 1
ATOM 1303 N N . TYR A 1 170 ? 1.116 -3.002 -7.968 1.00 97.06 170 TYR A N 1
ATOM 1304 C CA . TYR A 1 170 ? 1.294 -2.815 -9.391 1.00 97.06 170 TYR A CA 1
ATOM 1305 C C . TYR A 1 170 ? 1.212 -1.327 -9.697 1.00 97.06 170 TYR A C 1
ATOM 1307 O O . TYR A 1 170 ? 0.223 -0.672 -9.357 1.00 97.06 170 TYR A O 1
ATOM 1315 N N . ILE A 1 171 ? 2.260 -0.798 -10.313 1.00 96.44 171 ILE A N 1
ATOM 1316 C CA . ILE A 1 171 ? 2.403 0.617 -10.624 1.00 96.44 171 ILE A CA 1
ATOM 1317 C C . ILE A 1 171 ? 2.396 0.769 -12.136 1.00 96.44 171 ILE A C 1
ATOM 1319 O O . ILE A 1 171 ? 3.213 0.175 -12.837 1.00 96.44 171 ILE A O 1
ATOM 1323 N N . ILE A 1 172 ? 1.451 1.569 -12.610 1.00 95.31 172 ILE A N 1
ATOM 1324 C CA . ILE A 1 172 ? 1.250 1.922 -14.006 1.00 95.31 172 ILE A CA 1
ATOM 1325 C C . ILE A 1 172 ? 1.850 3.311 -14.187 1.00 95.31 172 ILE A C 1
ATOM 1327 O O . ILE A 1 172 ? 1.273 4.286 -13.697 1.00 95.31 172 ILE A O 1
ATOM 1331 N N . SER A 1 173 ? 3.017 3.386 -14.831 1.00 92.44 173 SER A N 1
ATOM 1332 C CA . SER A 1 173 ? 3.769 4.636 -14.985 1.00 92.44 173 SER A CA 1
ATOM 1333 C C . SER A 1 173 ? 3.016 5.672 -15.820 1.00 92.44 173 SER A C 1
ATOM 1335 O O . SER A 1 173 ? 3.165 6.859 -15.562 1.00 92.44 173 SER A O 1
ATOM 1337 N N . GLY A 1 174 ? 2.226 5.229 -16.807 1.00 89.12 174 GLY A N 1
ATOM 1338 C CA . GLY A 1 174 ? 1.627 6.098 -17.823 1.00 89.12 174 GLY A CA 1
ATOM 1339 C C . GLY A 1 174 ? 2.650 6.712 -18.783 1.00 89.12 174 GLY A C 1
ATOM 1340 O O . GLY A 1 174 ? 2.295 7.609 -19.542 1.00 89.12 174 GLY A O 1
ATOM 1341 N N . ASP A 1 175 ? 3.900 6.252 -18.718 1.00 87.00 175 ASP A N 1
ATOM 1342 C CA . ASP A 1 175 ? 5.034 6.793 -19.453 1.00 87.00 175 ASP A CA 1
ATOM 1343 C C . ASP A 1 175 ? 5.867 5.646 -20.035 1.00 87.00 175 ASP A C 1
ATOM 1345 O O . ASP A 1 175 ? 6.225 4.699 -19.326 1.00 87.00 175 ASP A O 1
ATOM 1349 N N . ASP A 1 176 ? 6.125 5.756 -21.332 1.00 86.31 176 ASP A N 1
ATOM 1350 C CA . ASP A 1 176 ? 6.846 4.806 -22.185 1.00 86.31 176 ASP A CA 1
ATOM 1351 C C . ASP A 1 176 ? 8.367 5.006 -22.121 1.00 86.31 176 ASP A C 1
ATOM 1353 O O . ASP A 1 176 ? 9.111 4.303 -22.783 1.00 86.31 176 ASP A O 1
ATOM 1357 N N . SER A 1 177 ? 8.842 6.049 -21.430 1.00 86.88 177 SER A N 1
ATOM 1358 C CA . SER A 1 177 ? 10.273 6.316 -21.217 1.00 86.88 177 SER A CA 1
ATOM 1359 C C . SER A 1 177 ? 10.760 5.850 -19.839 1.00 86.88 177 SER A C 1
ATOM 1361 O O . SER A 1 177 ? 11.943 6.001 -19.510 1.00 86.88 177 SER A O 1
ATOM 1363 N N . PHE A 1 178 ? 9.863 5.310 -19.007 1.00 89.50 178 PHE A N 1
ATOM 1364 C CA . PHE A 1 178 ? 10.148 4.982 -17.610 1.00 89.50 178 PHE A CA 1
ATOM 1365 C C . PHE A 1 178 ? 11.115 3.801 -17.483 1.00 89.50 178 PHE A C 1
ATOM 1367 O O . PHE A 1 178 ? 11.880 3.735 -16.520 1.00 89.50 178 PHE A O 1
ATOM 1374 N N . ASP A 1 179 ? 11.161 2.894 -18.452 1.00 84.94 179 ASP A N 1
ATOM 1375 C CA . ASP A 1 179 ? 12.129 1.796 -18.492 1.00 84.94 179 ASP A CA 1
ATOM 1376 C C . ASP A 1 179 ? 13.527 2.179 -19.033 1.00 84.94 179 ASP A C 1
ATOM 1378 O O . ASP A 1 179 ? 14.477 1.390 -18.945 1.00 84.94 179 ASP A O 1
ATOM 1382 N N . GLY A 1 180 ? 13.684 3.407 -19.536 1.00 82.81 180 GLY A N 1
ATOM 1383 C CA . GLY A 1 180 ? 14.926 3.923 -20.109 1.00 82.81 180 GLY A CA 1
ATOM 1384 C C . GLY A 1 180 ? 15.196 3.521 -21.564 1.00 82.81 180 GLY A C 1
ATOM 1385 O O . GLY A 1 180 ? 16.327 3.696 -22.021 1.00 82.81 180 GLY A O 1
ATOM 1386 N N . GLY A 1 181 ? 14.200 3.006 -22.291 1.00 77.19 181 GLY A N 1
ATOM 1387 C CA . GLY A 1 181 ? 14.275 2.574 -23.692 1.00 77.19 181 GLY A CA 1
ATOM 1388 C C . GLY A 1 181 ? 14.445 3.698 -24.725 1.00 77.19 181 GLY A C 1
ATOM 1389 O O . GLY A 1 181 ? 14.818 3.430 -25.872 1.00 77.19 181 GLY A O 1
ATOM 1390 N N . GLY A 1 182 ? 14.254 4.960 -24.333 1.00 77.19 182 GLY A N 1
ATOM 1391 C CA . GLY A 1 182 ? 14.510 6.135 -25.168 1.00 77.19 182 GLY A CA 1
ATOM 1392 C C . GLY A 1 182 ? 13.297 7.046 -25.345 1.00 77.19 182 GLY A C 1
ATOM 1393 O O . GLY A 1 182 ? 12.237 6.832 -24.776 1.00 77.19 182 GLY A O 1
ATOM 1394 N N . PHE A 1 183 ? 13.463 8.101 -26.147 1.00 72.50 183 PHE A N 1
ATOM 1395 C CA . PHE A 1 183 ? 12.412 9.090 -26.401 1.00 72.50 183 PHE A CA 1
ATOM 1396 C C . PHE A 1 183 ? 11.513 8.648 -27.565 1.00 72.50 183 PHE A C 1
ATOM 1398 O O . PHE A 1 183 ? 11.682 9.095 -28.703 1.00 72.50 183 PHE A O 1
ATOM 1405 N N . GLY A 1 184 ? 10.563 7.760 -27.276 1.00 69.88 184 GLY A N 1
ATOM 1406 C CA . GLY A 1 184 ? 9.553 7.295 -28.228 1.00 69.88 184 GLY A CA 1
ATOM 1407 C C . GLY A 1 184 ? 10.072 6.350 -29.324 1.00 69.88 184 GLY A C 1
ATOM 1408 O O . GLY A 1 184 ? 11.264 6.079 -29.461 1.00 69.88 184 GLY A O 1
ATOM 1409 N N . LYS A 1 185 ? 9.143 5.849 -30.150 1.00 66.56 185 LYS A N 1
ATOM 1410 C CA . LYS A 1 185 ? 9.350 4.719 -31.089 1.00 66.56 185 LYS A CA 1
ATOM 1411 C C . LYS A 1 185 ? 10.352 4.964 -32.230 1.00 66.56 185 LYS A C 1
ATOM 1413 O O . LYS A 1 185 ? 10.884 4.019 -32.828 1.00 66.56 185 LYS A O 1
ATOM 1418 N N . ASP A 1 186 ? 10.603 6.229 -32.551 1.00 66.31 186 ASP A N 1
ATOM 1419 C CA . ASP A 1 186 ? 11.548 6.642 -33.596 1.00 66.31 186 ASP A CA 1
ATOM 1420 C C . ASP A 1 186 ? 12.916 7.054 -33.029 1.00 66.31 186 ASP A C 1
ATOM 1422 O O . ASP A 1 186 ? 13.849 7.326 -33.791 1.00 66.31 186 ASP A O 1
ATOM 1426 N N . GLY A 1 187 ? 13.061 7.053 -31.698 1.00 63.38 187 GLY A N 1
ATOM 1427 C CA . GLY A 1 187 ? 14.325 7.285 -31.015 1.00 63.38 187 GLY A CA 1
ATOM 1428 C C . GLY A 1 187 ? 15.359 6.222 -31.385 1.00 63.38 187 GLY A C 1
ATOM 1429 O O . GLY A 1 187 ? 15.085 5.023 -31.377 1.00 63.38 187 GLY A O 1
ATOM 1430 N N . VAL A 1 188 ? 16.571 6.653 -31.736 1.00 66.88 188 VAL A N 1
ATOM 1431 C CA . VAL A 1 188 ? 17.710 5.754 -31.966 1.00 66.88 188 VAL A CA 1
ATOM 1432 C C . VAL A 1 188 ? 18.579 5.773 -30.709 1.00 66.88 188 VAL A C 1
ATOM 1434 O O . VAL A 1 188 ? 18.956 6.866 -30.296 1.00 66.88 188 VAL A O 1
ATOM 1437 N N . PRO A 1 189 ? 18.961 4.617 -30.136 1.00 67.00 189 PRO A N 1
ATOM 1438 C CA . PRO A 1 189 ? 18.624 3.249 -30.529 1.00 67.00 189 PRO A CA 1
ATOM 1439 C C . PRO A 1 189 ? 17.194 2.864 -30.119 1.00 67.00 189 PRO A C 1
ATOM 1441 O O . PRO A 1 189 ? 16.708 3.273 -29.074 1.00 67.00 189 PRO A O 1
ATOM 1444 N N . ARG A 1 190 ? 16.538 2.053 -30.958 1.00 76.50 190 ARG A N 1
ATOM 1445 C CA . ARG A 1 190 ? 15.092 1.770 -30.906 1.00 76.50 190 ARG A CA 1
ATOM 1446 C C . ARG A 1 190 ? 14.712 0.736 -29.836 1.00 76.50 190 ARG A C 1
ATOM 1448 O O . ARG A 1 190 ? 14.033 -0.238 -30.151 1.0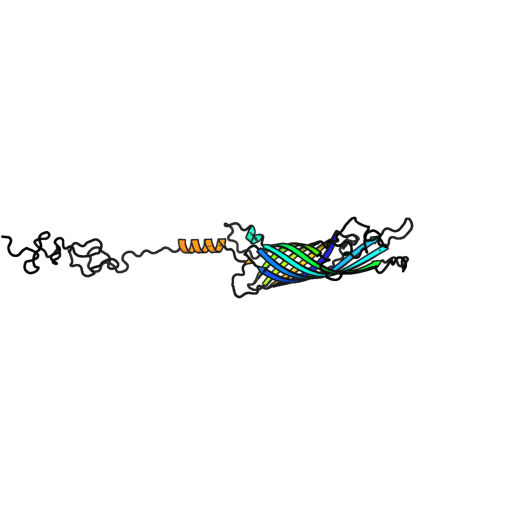0 76.50 190 ARG A O 1
ATOM 1455 N N . TYR A 1 191 ? 15.190 0.909 -28.604 1.00 77.44 191 TYR A N 1
ATOM 1456 C CA . TYR A 1 191 ? 14.771 0.060 -27.484 1.00 77.44 191 TYR A CA 1
ATOM 1457 C C . TYR A 1 191 ? 13.278 0.284 -27.171 1.00 77.44 191 TYR A C 1
ATOM 1459 O O . TYR A 1 191 ? 12.561 -0.702 -27.081 1.00 77.44 191 TYR A O 1
ATOM 1467 N N . ASN A 1 192 ? 12.785 1.530 -27.223 1.00 77.69 192 ASN A N 1
ATOM 1468 C CA . ASN A 1 192 ? 11.353 1.905 -27.125 1.00 77.69 192 ASN A CA 1
ATOM 1469 C C . ASN A 1 192 ? 10.426 1.397 -28.252 1.00 77.69 192 ASN A C 1
ATOM 1471 O O . ASN A 1 192 ? 9.280 1.821 -28.373 1.00 77.69 192 ASN A O 1
ATOM 1475 N N . ALA A 1 193 ? 10.948 0.608 -29.193 1.00 74.62 193 ALA A N 1
ATOM 1476 C CA . ALA A 1 193 ? 10.170 0.049 -30.299 1.00 74.62 193 ALA A CA 1
ATOM 1477 C C . ALA A 1 193 ? 10.092 -1.483 -30.233 1.00 74.62 193 ALA A C 1
ATOM 1479 O O . ALA A 1 193 ? 9.633 -2.110 -31.190 1.00 74.62 193 ALA A O 1
ATOM 1480 N N . LEU A 1 194 ? 10.591 -2.096 -29.154 1.00 73.38 194 LEU A N 1
ATOM 1481 C CA . LEU A 1 194 ? 10.583 -3.550 -28.983 1.00 73.38 194 LEU A CA 1
ATOM 1482 C C . LEU A 1 194 ? 9.168 -4.079 -28.720 1.00 73.38 194 LEU A C 1
ATOM 1484 O O . LEU A 1 194 ? 8.840 -5.199 -29.120 1.00 73.38 194 LEU A O 1
ATOM 1488 N N . LYS A 1 195 ? 8.325 -3.271 -28.088 1.00 77.62 195 LYS A N 1
ATOM 1489 C CA . LYS A 1 195 ? 6.950 -3.555 -27.720 1.00 77.62 195 LYS A CA 1
ATOM 1490 C C . LYS A 1 195 ? 6.090 -2.332 -28.010 1.00 77.62 195 LYS A C 1
ATOM 1492 O O . LYS A 1 195 ? 6.456 -1.190 -27.771 1.00 77.62 195 LYS A O 1
ATOM 1497 N N . ASP A 1 196 ? 4.888 -2.578 -28.516 1.00 73.81 196 ASP A N 1
ATOM 1498 C CA . ASP A 1 196 ? 3.899 -1.517 -28.631 1.00 73.81 196 ASP A CA 1
ATOM 1499 C C . ASP A 1 196 ? 3.268 -1.254 -27.257 1.00 73.81 196 ASP A C 1
ATOM 1501 O O . ASP A 1 196 ? 2.464 -2.048 -26.760 1.00 73.81 196 ASP A O 1
ATOM 1505 N N . GLY A 1 197 ? 3.655 -0.135 -26.649 1.00 72.12 197 GLY A N 1
ATOM 1506 C CA . GLY A 1 197 ? 3.167 0.346 -25.363 1.00 72.12 197 GLY A CA 1
ATOM 1507 C C . GLY A 1 197 ? 3.035 1.868 -25.325 1.00 72.12 197 GLY A C 1
ATOM 1508 O O . GLY A 1 197 ? 3.356 2.566 -26.286 1.00 72.12 197 GLY A O 1
ATOM 1509 N N . HIS A 1 198 ? 2.454 2.350 -24.229 1.00 78.62 198 HIS A N 1
ATOM 1510 C CA . HIS A 1 198 ? 2.450 3.764 -23.836 1.00 78.62 198 HIS A CA 1
ATOM 1511 C C . HIS A 1 198 ? 2.765 3.912 -22.334 1.00 78.62 198 HIS A C 1
ATOM 1513 O O . HIS A 1 198 ? 2.470 4.943 -21.739 1.00 78.62 198 HIS A O 1
ATOM 1519 N N . SER A 1 199 ? 3.215 2.835 -21.683 1.00 85.62 199 SER A N 1
ATOM 1520 C CA . SER A 1 199 ? 3.357 2.765 -20.228 1.00 85.62 199 SER A CA 1
ATOM 1521 C C . SER A 1 199 ? 4.192 1.558 -19.829 1.00 85.62 199 SER A C 1
ATOM 1523 O O . SER A 1 199 ? 3.776 0.416 -20.056 1.00 85.62 199 SER A O 1
ATOM 1525 N N . ASP A 1 200 ? 5.284 1.827 -19.125 1.00 87.94 200 ASP A N 1
ATOM 1526 C CA . ASP A 1 200 ? 6.129 0.809 -18.512 1.00 87.94 200 ASP A CA 1
ATOM 1527 C C . ASP A 1 200 ? 5.734 0.535 -17.063 1.00 87.94 200 ASP A C 1
ATOM 1529 O O . ASP A 1 200 ? 5.960 1.329 -16.146 1.00 87.94 200 ASP A O 1
ATOM 1533 N N . ASN A 1 201 ? 5.150 -0.634 -16.823 1.00 93.31 201 ASN A N 1
ATOM 1534 C CA . ASN A 1 201 ? 4.584 -0.957 -15.519 1.00 93.31 201 ASN A CA 1
ATOM 1535 C C . ASN A 1 201 ? 5.544 -1.803 -14.682 1.00 93.31 201 ASN A C 1
ATOM 1537 O O . ASN A 1 201 ? 6.117 -2.800 -15.151 1.00 93.31 201 ASN A O 1
ATOM 1541 N N . MET A 1 202 ? 5.637 -1.456 -13.399 1.00 94.81 202 MET A N 1
ATOM 1542 C CA . MET A 1 202 ? 6.445 -2.173 -12.417 1.00 94.81 202 MET A CA 1
ATOM 1543 C C . MET A 1 202 ? 5.599 -2.835 -11.336 1.00 94.81 202 MET A C 1
ATOM 1545 O O . MET A 1 202 ? 4.523 -2.369 -10.966 1.00 94.81 202 MET A O 1
ATOM 1549 N N . PHE A 1 203 ? 6.138 -3.915 -10.787 1.00 95.81 203 PHE A N 1
ATOM 1550 C CA . PHE A 1 203 ? 5.657 -4.545 -9.571 1.00 95.81 203 PHE A CA 1
ATOM 1551 C C . PHE A 1 203 ? 6.592 -4.221 -8.412 1.00 95.81 203 PHE A C 1
ATOM 1553 O O . PHE A 1 203 ? 7.817 -4.231 -8.562 1.00 95.81 203 PHE A O 1
ATOM 1560 N N . THR A 1 204 ? 6.013 -3.987 -7.238 1.00 96.88 204 THR A N 1
ATOM 1561 C CA . THR A 1 204 ? 6.747 -3.901 -5.977 1.00 96.88 204 THR A CA 1
ATOM 1562 C C . THR A 1 204 ? 6.211 -4.917 -4.983 1.00 96.88 204 THR A C 1
ATOM 1564 O O . THR A 1 204 ? 5.003 -5.139 -4.885 1.00 96.88 204 THR A O 1
ATOM 1567 N N . VAL A 1 205 ? 7.119 -5.562 -4.256 1.00 97.25 205 VAL A N 1
ATOM 1568 C CA . VAL A 1 205 ? 6.791 -6.492 -3.173 1.00 97.25 205 VAL A CA 1
ATOM 1569 C C . VAL A 1 205 ? 7.550 -6.048 -1.940 1.00 97.25 205 VAL A C 1
ATOM 1571 O O . VAL A 1 205 ? 8.780 -6.081 -1.909 1.00 97.25 205 VAL A O 1
ATOM 1574 N N . ASN A 1 206 ? 6.804 -5.629 -0.927 1.00 97.69 206 ASN A N 1
ATOM 1575 C CA . ASN A 1 206 ? 7.324 -4.895 0.210 1.00 97.69 206 ASN A CA 1
ATOM 1576 C C . ASN A 1 206 ? 6.982 -5.601 1.516 1.00 97.69 206 ASN A C 1
ATOM 1578 O O . ASN A 1 206 ? 5.876 -6.118 1.693 1.00 97.69 206 ASN A O 1
ATOM 1582 N N . LEU A 1 207 ? 7.918 -5.538 2.457 1.00 97.75 207 LEU A N 1
ATOM 1583 C CA . LEU A 1 207 ? 7.682 -5.824 3.865 1.00 97.75 207 LEU A CA 1
ATOM 1584 C C . LEU A 1 207 ? 7.861 -4.532 4.661 1.00 97.75 207 LEU A C 1
ATOM 1586 O O . LEU A 1 207 ? 8.775 -3.745 4.403 1.00 97.75 207 LEU A O 1
ATOM 1590 N N . GLY A 1 208 ? 6.975 -4.299 5.620 1.00 96.50 208 GLY A N 1
ATOM 1591 C CA . GLY A 1 208 ? 6.931 -3.053 6.367 1.00 96.50 208 GLY A CA 1
ATOM 1592 C C . GLY A 1 208 ? 6.384 -3.198 7.777 1.00 96.50 208 GLY A C 1
ATOM 1593 O O . GLY A 1 208 ? 5.860 -4.237 8.180 1.00 96.50 208 GLY A O 1
ATOM 1594 N N . LEU A 1 209 ? 6.519 -2.113 8.529 1.00 96.81 209 LEU A N 1
ATOM 1595 C CA . LEU A 1 209 ? 5.961 -1.927 9.857 1.00 96.81 209 LEU A CA 1
ATOM 1596 C C . LEU A 1 209 ? 5.002 -0.740 9.827 1.00 96.81 209 LEU A C 1
ATOM 1598 O O . LEU A 1 209 ? 5.336 0.329 9.314 1.00 96.81 209 LEU A O 1
ATOM 1602 N N . SER A 1 210 ? 3.829 -0.920 10.419 1.00 94.25 210 SER A N 1
ATOM 1603 C CA . SER A 1 210 ? 2.842 0.133 10.627 1.00 94.25 210 SER A CA 1
ATOM 1604 C C . SER A 1 210 ? 2.702 0.429 12.114 1.00 94.25 210 SER A C 1
ATOM 1606 O O . SER A 1 210 ? 2.439 -0.451 12.931 1.00 94.25 210 SER A O 1
ATOM 1608 N N . PHE A 1 211 ? 2.886 1.694 12.465 1.00 92.50 211 PHE A N 1
ATOM 1609 C CA . PHE A 1 211 ? 2.778 2.221 13.812 1.00 92.50 211 PHE A CA 1
ATOM 1610 C C . PHE A 1 211 ? 1.401 2.853 14.022 1.00 92.50 211 PHE A C 1
ATOM 1612 O O . PHE A 1 211 ? 0.994 3.788 13.312 1.00 92.50 211 PHE A O 1
ATOM 1619 N N . LYS A 1 212 ? 0.700 2.353 15.041 1.00 90.19 212 LYS A N 1
ATOM 1620 C CA . LYS A 1 212 ? -0.609 2.831 15.495 1.00 90.19 212 LYS A CA 1
ATOM 1621 C C . LYS A 1 212 ? -0.408 4.049 16.390 1.00 90.19 212 LYS A C 1
ATOM 1623 O O . LYS A 1 212 ? -0.049 3.928 17.558 1.00 90.19 212 LYS A O 1
ATOM 1628 N N . LEU A 1 213 ? -0.639 5.231 15.830 1.00 83.25 213 LEU A N 1
ATOM 1629 C CA . LEU A 1 213 ? -0.512 6.503 16.536 1.00 83.25 213 LEU A CA 1
ATOM 1630 C C . LEU A 1 213 ? -1.901 6.958 17.005 1.00 83.25 213 LEU A C 1
ATOM 1632 O O . LEU A 1 213 ? -2.749 7.302 16.186 1.00 83.25 213 LEU A O 1
ATOM 1636 N 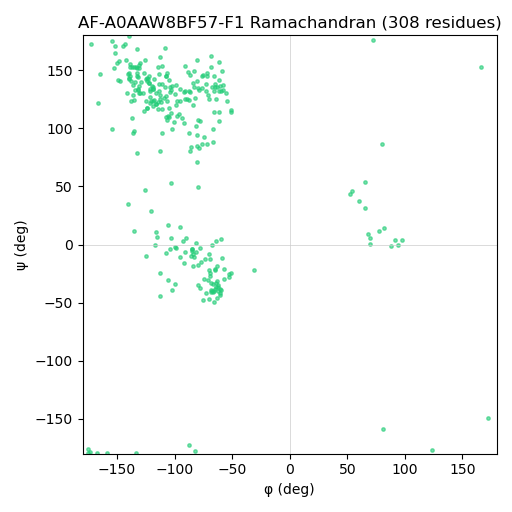N . GLY A 1 214 ? -2.151 6.944 18.316 1.00 73.06 214 GLY A N 1
ATOM 1637 C CA . GLY A 1 214 ? -3.414 7.410 18.896 1.00 73.06 214 GLY A CA 1
ATOM 1638 C C . GLY A 1 214 ? -3.602 6.985 20.352 1.00 73.06 214 GLY A C 1
ATOM 1639 O O . GLY A 1 214 ? -3.067 5.968 20.781 1.00 73.06 214 GLY A O 1
ATOM 1640 N N . LYS A 1 215 ? -4.365 7.773 21.122 1.00 67.81 215 LYS A N 1
ATOM 1641 C CA . LYS A 1 215 ? -4.717 7.449 22.520 1.00 67.81 215 LYS A CA 1
ATOM 1642 C C . LYS A 1 215 ? -5.927 6.517 22.640 1.00 67.81 215 LYS A C 1
ATOM 1644 O O . LYS A 1 215 ? -6.134 5.928 23.694 1.00 67.81 215 LYS A O 1
ATOM 1649 N N . GLN A 1 216 ? -6.742 6.410 21.590 1.00 62.50 216 GLN A N 1
ATOM 1650 C CA . GLN A 1 216 ? -7.945 5.584 21.606 1.00 62.50 216 GLN A CA 1
ATOM 1651 C C . GLN A 1 216 ? -7.590 4.129 21.287 1.00 62.50 216 GLN A C 1
ATOM 1653 O O . GLN A 1 216 ? -7.035 3.824 20.233 1.00 62.50 216 GLN A O 1
ATOM 1658 N N . SER A 1 217 ? -7.891 3.248 22.239 1.00 63.53 217 SER A N 1
ATOM 1659 C CA . SER A 1 217 ? -7.800 1.796 22.112 1.00 63.53 217 SER A CA 1
ATOM 1660 C C . SER A 1 217 ? -9.219 1.230 22.188 1.00 63.53 217 SER A C 1
ATOM 1662 O O . SER A 1 217 ? -9.930 1.586 23.129 1.00 63.53 217 SER A O 1
ATOM 1664 N N . PRO A 1 218 ? -9.629 0.331 21.278 1.00 68.00 218 PRO A N 1
ATOM 1665 C CA . PRO A 1 218 ? -8.831 -0.308 20.225 1.00 68.00 218 PRO A CA 1
ATOM 1666 C C . PRO A 1 218 ? -8.632 0.566 18.972 1.00 68.00 218 PRO A C 1
ATOM 1668 O O . PRO A 1 218 ? -9.388 1.494 18.708 1.00 68.00 218 PRO A O 1
ATOM 1671 N N . ASN A 1 219 ? -7.597 0.251 18.187 1.00 76.00 219 ASN A N 1
ATOM 1672 C CA . ASN A 1 219 ? -7.376 0.867 16.877 1.00 76.00 219 ASN A CA 1
ATOM 1673 C C . ASN A 1 219 ? -8.517 0.482 15.914 1.00 76.00 219 ASN A C 1
ATOM 1675 O O . ASN A 1 219 ? -8.887 -0.691 15.854 1.00 76.00 219 ASN A O 1
ATOM 1679 N N . LEU A 1 220 ? -9.042 1.457 15.163 1.00 78.44 220 LEU A N 1
ATOM 1680 C CA . LEU A 1 220 ? -10.255 1.316 14.347 1.00 78.44 220 LEU A CA 1
ATOM 1681 C C . LEU A 1 220 ? -10.175 0.178 13.309 1.00 78.44 220 LEU A C 1
ATOM 1683 O O . LEU A 1 220 ? -11.184 -0.458 13.029 1.00 78.44 220 LEU A O 1
ATOM 1687 N N . GLN A 1 221 ? -8.981 -0.147 12.805 1.00 77.19 221 GLN A N 1
ATOM 1688 C CA . GLN A 1 221 ? -8.734 -1.246 11.861 1.00 77.19 221 GLN A CA 1
ATOM 1689 C C . GLN A 1 221 ? -9.070 -2.613 12.438 1.00 77.19 221 GLN A C 1
ATOM 1691 O O . GLN A 1 221 ? -9.468 -3.522 11.719 1.00 77.19 221 GLN A O 1
ATOM 1696 N N . TRP A 1 222 ? -8.821 -2.759 13.735 1.00 80.56 222 TRP A N 1
ATOM 1697 C CA . TRP A 1 222 ? -8.966 -3.998 14.482 1.00 80.56 222 TRP A CA 1
ATOM 1698 C C . TRP A 1 222 ? -10.248 -3.981 15.322 1.00 80.56 222 TRP A C 1
ATOM 1700 O O . TRP A 1 222 ? -10.471 -4.890 16.119 1.00 80.56 222 TRP A O 1
ATOM 1710 N N . PHE A 1 223 ? -11.071 -2.939 15.170 1.00 79.31 223 PHE A N 1
ATOM 1711 C CA . PHE A 1 223 ? -12.344 -2.801 15.851 1.00 79.31 223 PHE A CA 1
ATOM 1712 C C . PHE A 1 223 ? -13.464 -3.410 15.011 1.00 79.31 223 PHE A C 1
ATOM 1714 O O . PHE A 1 223 ? -13.671 -3.025 13.861 1.00 79.31 223 PHE A O 1
ATOM 1721 N N . ASP A 1 224 ? -14.200 -4.336 15.617 1.00 77.62 224 ASP A N 1
ATOM 1722 C CA . ASP A 1 224 ? -15.412 -4.900 15.040 1.00 77.62 224 ASP A CA 1
ATOM 1723 C C . ASP A 1 224 ? -16.647 -4.279 15.710 1.00 77.62 224 ASP A C 1
ATOM 1725 O O . ASP A 1 224 ? -16.878 -4.524 16.901 1.00 77.62 224 ASP A O 1
ATOM 1729 N N . PRO A 1 225 ? -17.447 -3.487 14.975 1.00 75.62 225 PRO A N 1
ATOM 1730 C CA . PRO A 1 225 ? -18.650 -2.889 15.533 1.00 75.62 225 PRO A CA 1
ATOM 1731 C C . PRO A 1 225 ? -19.739 -3.925 15.845 1.00 75.62 225 PRO A C 1
ATOM 1733 O O . PRO A 1 225 ? -20.474 -3.736 16.811 1.00 75.62 225 PRO A O 1
ATOM 1736 N N . LEU A 1 226 ? -19.851 -5.010 15.071 1.00 76.06 226 LEU A N 1
ATOM 1737 C CA . LEU A 1 226 ? -20.945 -5.975 15.210 1.00 76.06 226 LEU A CA 1
ATOM 1738 C C . LEU A 1 226 ? -20.740 -6.870 16.425 1.00 76.06 226 LEU A C 1
ATOM 1740 O O . LEU A 1 226 ? -21.644 -6.982 17.251 1.00 76.06 226 LEU A O 1
ATOM 1744 N N . ASN A 1 227 ? -19.535 -7.421 16.594 1.00 75.56 227 ASN A N 1
ATOM 1745 C CA . ASN A 1 227 ? -19.218 -8.188 17.798 1.00 75.56 227 ASN A CA 1
ATOM 1746 C C . ASN A 1 227 ? -19.364 -7.328 19.056 1.00 75.56 227 ASN A C 1
ATOM 1748 O O . ASN A 1 227 ? -19.940 -7.791 20.031 1.00 75.56 227 ASN A O 1
ATOM 1752 N N . ASN A 1 228 ? -18.959 -6.050 19.028 1.00 77.31 228 ASN A N 1
ATOM 1753 C CA . ASN A 1 228 ? -19.132 -5.188 20.200 1.00 77.31 228 ASN A CA 1
ATOM 1754 C C . ASN A 1 228 ? -20.604 -4.981 20.587 1.00 77.31 228 ASN A C 1
ATOM 1756 O O . ASN A 1 228 ? -20.912 -4.887 21.774 1.00 77.31 228 ASN A O 1
ATOM 1760 N N . ILE A 1 229 ? -21.502 -4.877 19.607 1.00 82.25 229 ILE A N 1
ATOM 1761 C CA . ILE A 1 229 ? -22.940 -4.751 19.865 1.00 82.25 229 ILE A CA 1
ATOM 1762 C C . ILE A 1 229 ? -23.493 -6.073 20.399 1.00 82.25 229 ILE A C 1
ATOM 1764 O O . ILE A 1 229 ? -24.172 -6.061 21.422 1.00 82.25 229 ILE A O 1
ATOM 1768 N N . ASN A 1 230 ? -23.159 -7.199 19.767 1.00 79.69 230 ASN A N 1
ATOM 1769 C CA . ASN A 1 230 ? -23.613 -8.524 20.195 1.00 79.69 230 ASN A CA 1
ATOM 1770 C C . ASN A 1 230 ? -23.138 -8.861 21.614 1.00 79.69 230 ASN A C 1
ATOM 1772 O O . ASN A 1 230 ? -23.934 -9.339 22.416 1.00 79.69 230 ASN A O 1
ATOM 1776 N N . ASP A 1 231 ? -21.888 -8.535 21.952 1.00 80.56 231 ASP A N 1
ATOM 1777 C CA . ASP A 1 231 ? -21.331 -8.715 23.296 1.00 80.56 231 ASP A CA 1
ATOM 1778 C C . ASP A 1 231 ? -22.083 -7.871 24.333 1.00 80.56 231 ASP A C 1
ATOM 1780 O O . ASP A 1 231 ? -22.346 -8.313 25.444 1.00 80.56 231 ASP A O 1
ATOM 1784 N N . ARG A 1 232 ? -22.465 -6.635 23.990 1.00 83.38 232 ARG A N 1
ATOM 1785 C CA . ARG A 1 232 ? -23.267 -5.798 24.896 1.00 83.38 232 ARG A CA 1
ATOM 1786 C C . ARG A 1 232 ? -24.680 -6.342 25.066 1.00 83.38 232 ARG A C 1
ATOM 1788 O O . ARG A 1 232 ? -25.191 -6.311 26.179 1.00 83.38 232 ARG A O 1
ATOM 1795 N N . ILE A 1 233 ? -25.303 -6.810 23.984 1.00 83.69 233 ILE A N 1
ATOM 1796 C CA . ILE A 1 233 ? -26.637 -7.415 24.030 1.00 83.69 233 ILE A CA 1
ATOM 1797 C C . ILE A 1 233 ? -26.602 -8.679 24.888 1.00 83.69 233 ILE A C 1
ATOM 1799 O O . ILE A 1 233 ? -27.447 -8.817 25.760 1.00 83.69 233 ILE A O 1
ATOM 1803 N N . SER A 1 234 ? -25.608 -9.553 24.712 1.00 81.00 234 SER A N 1
ATOM 1804 C CA . SER A 1 234 ? -25.484 -10.774 25.513 1.00 81.00 234 SER A CA 1
ATOM 1805 C C . SER A 1 234 ? -25.220 -10.473 26.986 1.00 81.00 234 SER A C 1
ATOM 1807 O O . SER A 1 234 ? -25.816 -11.111 27.844 1.00 81.00 234 SER A O 1
ATOM 1809 N N . ILE A 1 235 ? -24.409 -9.456 27.300 1.00 81.94 235 ILE A N 1
ATOM 1810 C CA . ILE A 1 235 ? -24.224 -8.995 28.683 1.00 81.94 235 ILE A CA 1
ATOM 1811 C C . ILE A 1 235 ? -25.551 -8.513 29.276 1.00 81.94 235 ILE A C 1
ATOM 1813 O O . ILE A 1 235 ? -25.850 -8.840 30.420 1.00 81.94 235 ILE A O 1
ATOM 1817 N N . LEU A 1 236 ? -26.345 -7.749 28.522 1.00 81.81 236 LEU A N 1
ATOM 1818 C CA . LEU A 1 236 ? -27.647 -7.263 28.984 1.00 81.81 236 LEU A CA 1
ATOM 1819 C C . LEU A 1 236 ? -28.665 -8.393 29.157 1.00 81.81 236 LEU A C 1
ATOM 1821 O O . LEU A 1 236 ? -29.396 -8.376 30.137 1.00 81.81 236 LEU A O 1
ATOM 1825 N N . ASP A 1 237 ? -28.681 -9.366 28.249 1.00 80.69 237 ASP A N 1
ATOM 1826 C CA . ASP A 1 237 ? -29.563 -10.537 28.307 1.00 80.69 237 ASP A CA 1
ATOM 1827 C C . ASP A 1 237 ? -29.181 -11.466 29.470 1.00 80.69 237 ASP A C 1
ATOM 1829 O O . ASP A 1 237 ? -30.033 -11.953 30.203 1.00 80.69 237 ASP A O 1
ATOM 1833 N N . SER A 1 238 ? -27.876 -11.634 29.713 1.00 76.94 238 SER A N 1
ATOM 1834 C CA . SER A 1 238 ? -27.347 -12.404 30.848 1.00 76.94 238 SER A CA 1
ATOM 1835 C C . SER A 1 238 ? -27.483 -11.698 32.194 1.00 76.94 238 SER A C 1
ATOM 1837 O O . SER A 1 238 ? -27.254 -12.307 33.239 1.00 76.94 238 SER A O 1
ATOM 1839 N N . LYS A 1 239 ? -27.808 -10.402 32.190 1.00 80.88 239 LYS A N 1
ATOM 1840 C CA . LYS A 1 239 ? -28.056 -9.663 33.417 1.00 80.88 239 LYS A CA 1
ATOM 1841 C C . LYS A 1 239 ? -29.466 -10.008 33.873 1.00 80.88 239 LYS A C 1
ATOM 1843 O O . LYS A 1 239 ? -30.405 -9.265 33.602 1.00 80.88 239 LYS A O 1
ATOM 1848 N N . GLU A 1 240 ? -29.593 -11.140 34.561 1.00 69.50 240 GLU A N 1
ATOM 1849 C CA . GLU A 1 240 ? -30.800 -11.469 35.311 1.00 69.50 240 GLU A CA 1
ATOM 1850 C C . GLU A 1 240 ? -31.125 -10.271 36.206 1.00 69.50 240 GLU A C 1
ATOM 1852 O O . GLU A 1 240 ? -30.346 -9.868 37.075 1.00 69.50 240 GLU A O 1
ATOM 1857 N N . ILE A 1 241 ? -32.249 -9.624 35.912 1.00 69.12 241 ILE A N 1
ATOM 1858 C CA . ILE A 1 241 ? -32.820 -8.625 36.799 1.00 69.12 241 ILE A CA 1
ATOM 1859 C C . ILE A 1 241 ? -33.414 -9.453 37.928 1.00 69.12 241 ILE A C 1
ATOM 1861 O O . ILE A 1 241 ? -34.533 -9.946 37.804 1.00 69.12 241 ILE A O 1
ATOM 1865 N N . ASP A 1 242 ? -32.629 -9.672 38.978 1.00 64.75 242 ASP A N 1
ATOM 1866 C CA . ASP A 1 242 ? -33.115 -10.303 40.198 1.00 64.75 242 ASP A CA 1
ATOM 1867 C C . ASP A 1 242 ? -34.122 -9.333 40.827 1.00 64.75 242 ASP A C 1
ATOM 1869 O O . ASP A 1 242 ? -33.769 -8.381 41.527 1.00 64.75 242 ASP A O 1
ATOM 1873 N N . PHE A 1 243 ? -35.385 -9.462 40.421 1.00 69.56 243 PHE A N 1
ATOM 1874 C CA . PHE A 1 243 ? -36.475 -8.671 40.960 1.00 69.56 243 PHE A CA 1
ATOM 1875 C C . PHE A 1 243 ? -36.794 -9.253 42.331 1.00 69.56 243 PHE A C 1
ATOM 1877 O O . PHE A 1 243 ? -37.636 -10.141 42.465 1.00 69.56 243 PHE A O 1
ATOM 1884 N N . VAL A 1 244 ? -36.068 -8.780 43.343 1.00 75.00 244 VAL A N 1
ATOM 1885 C CA . VAL A 1 244 ? -36.346 -9.117 44.736 1.00 75.00 244 VAL A CA 1
ATOM 1886 C C . VAL A 1 244 ? -37.693 -8.491 45.091 1.00 75.00 244 VAL A C 1
ATOM 1888 O O . VAL A 1 244 ? -37.808 -7.288 45.313 1.00 75.00 244 VAL A O 1
ATOM 1891 N N . VAL A 1 245 ? -38.741 -9.311 45.066 1.00 78.88 245 VAL A N 1
ATOM 1892 C CA . VAL A 1 245 ? -40.061 -8.948 45.585 1.00 78.88 245 VAL A CA 1
ATOM 1893 C C . VAL A 1 245 ? -39.942 -8.902 47.104 1.00 78.88 245 VAL A C 1
ATOM 1895 O O . VAL A 1 245 ? -39.522 -9.899 47.689 1.00 78.88 245 VAL A O 1
ATOM 1898 N N . CYS A 1 246 ? -40.370 -7.804 47.736 1.00 82.25 246 CYS A N 1
ATOM 1899 C CA . CYS A 1 246 ? -40.430 -7.701 49.199 1.00 82.25 246 CYS A CA 1
ATOM 1900 C C . CYS A 1 246 ? -39.042 -7.746 49.872 1.00 82.25 246 CYS A C 1
ATOM 1902 O O . CYS A 1 246 ? -38.799 -8.571 50.752 1.00 82.25 246 CYS A O 1
ATOM 1904 N N . GLU A 1 247 ? -38.107 -6.884 49.457 1.00 85.19 247 GLU A N 1
ATOM 1905 C CA . GLU A 1 247 ? -36.754 -6.846 50.036 1.00 85.19 247 GLU A CA 1
ATOM 1906 C C . GLU A 1 247 ? -36.797 -6.533 51.539 1.00 85.19 247 GLU A C 1
ATOM 1908 O O . GLU A 1 247 ? -36.043 -7.119 52.319 1.00 85.19 247 GLU A O 1
ATOM 1913 N N . LYS A 1 248 ? -37.707 -5.646 51.955 1.00 86.75 248 LYS A N 1
ATOM 1914 C CA . LYS A 1 248 ? -37.882 -5.271 53.367 1.00 86.75 248 LYS A CA 1
ATOM 1915 C C . LYS A 1 248 ? -38.814 -6.186 54.164 1.00 86.75 248 LYS A C 1
ATOM 1917 O O . LYS A 1 248 ? -38.801 -6.105 55.388 1.00 86.75 248 LYS A O 1
ATOM 1922 N N . GLY A 1 249 ? -39.536 -7.094 53.507 1.00 90.06 249 GLY A N 1
ATOM 1923 C CA . GLY A 1 249 ? -40.541 -7.951 54.143 1.00 90.06 249 GLY A CA 1
ATOM 1924 C C . GLY A 1 249 ? -41.892 -7.256 54.352 1.00 90.06 249 GLY A C 1
ATOM 1925 O O . GLY A 1 249 ? -42.205 -6.303 53.646 1.00 90.06 249 GLY A O 1
ATOM 1926 N N . ASP A 1 250 ? -42.679 -7.796 55.282 1.00 91.44 250 ASP A N 1
ATOM 1927 C CA . ASP A 1 250 ? -43.994 -7.316 55.737 1.00 91.44 250 ASP A CA 1
ATOM 1928 C C . ASP A 1 250 ? -43.969 -7.393 57.278 1.00 91.44 250 ASP A C 1
ATOM 1930 O O . ASP A 1 250 ? -44.028 -8.486 57.862 1.00 91.44 250 ASP A O 1
ATOM 1934 N N . LEU A 1 251 ? -43.689 -6.262 57.936 1.00 92.94 251 LEU A N 1
ATOM 1935 C CA . LEU A 1 251 ? -43.401 -6.227 59.377 1.00 92.94 251 LEU A CA 1
ATOM 1936 C C . LEU A 1 251 ? -44.669 -6.331 60.232 1.00 92.94 251 LEU A C 1
ATOM 1938 O O . LEU A 1 251 ? -44.643 -6.967 61.294 1.00 92.94 251 LEU A O 1
ATOM 1942 N N . ASP A 1 252 ? -45.761 -5.711 59.797 1.00 90.38 252 ASP A N 1
ATOM 1943 C CA . ASP A 1 252 ? -47.039 -5.683 60.514 1.00 90.38 252 ASP A CA 1
ATOM 1944 C C . ASP A 1 252 ? -47.980 -6.844 60.131 1.00 90.38 252 ASP A C 1
ATOM 1946 O O . ASP A 1 252 ? -48.942 -7.122 60.853 1.00 90.38 252 ASP A O 1
ATOM 1950 N N . ASN A 1 253 ? -47.595 -7.638 59.125 1.00 91.06 253 ASN A N 1
ATOM 1951 C CA . ASN A 1 253 ? -48.300 -8.812 58.608 1.00 91.06 253 ASN A CA 1
ATOM 1952 C C . ASN A 1 253 ? -49.704 -8.479 58.089 1.00 91.06 253 ASN A C 1
ATOM 1954 O O . ASN A 1 253 ? -50.640 -9.271 58.278 1.00 91.06 253 ASN A O 1
ATOM 1958 N N . ASP A 1 254 ? -49.859 -7.322 57.450 1.00 89.44 254 ASP A N 1
ATOM 1959 C CA . ASP A 1 254 ? -51.115 -6.908 56.825 1.00 89.44 254 ASP A CA 1
ATOM 1960 C C . ASP A 1 254 ? -51.318 -7.490 55.407 1.00 89.44 254 ASP A C 1
ATOM 1962 O O . ASP A 1 254 ? -52.437 -7.487 54.877 1.00 89.44 254 ASP A O 1
ATOM 1966 N N . GLY A 1 255 ? -50.270 -8.097 54.833 1.00 88.50 255 GLY A N 1
ATOM 1967 C CA . GLY A 1 255 ? -50.266 -8.721 53.513 1.00 88.50 255 GLY A CA 1
ATOM 1968 C C . GLY A 1 255 ? -49.710 -7.843 52.388 1.00 88.50 255 GLY A C 1
ATOM 1969 O O . GLY A 1 255 ? -49.734 -8.281 51.228 1.00 88.50 255 GLY A O 1
ATOM 1970 N N . VAL A 1 256 ? -49.207 -6.645 52.691 1.00 92.50 256 VAL A N 1
ATOM 1971 C CA . VAL A 1 256 ? -48.530 -5.738 51.762 1.00 92.50 256 VAL A CA 1
ATOM 1972 C C . VAL A 1 256 ? -47.078 -5.560 52.201 1.00 92.50 256 VAL A C 1
ATOM 1974 O O . VAL A 1 256 ? -46.765 -5.292 53.345 1.00 92.50 256 VAL A O 1
ATOM 1977 N N . CYS A 1 257 ? -46.147 -5.724 51.263 1.00 92.94 257 CYS A N 1
ATOM 1978 C CA . CYS A 1 257 ? -44.728 -5.552 51.564 1.00 92.94 257 CYS A CA 1
ATOM 1979 C C . CYS A 1 257 ? -44.402 -4.109 51.954 1.00 92.94 257 CYS A C 1
ATOM 1981 O O . CYS A 1 257 ? -44.768 -3.203 51.205 1.00 92.94 257 CYS A O 1
ATOM 1983 N N . ASP A 1 258 ? -43.565 -3.915 52.974 1.00 91.94 258 ASP A N 1
ATOM 1984 C CA . ASP A 1 258 ? -43.053 -2.624 53.469 1.00 91.94 258 ASP A CA 1
ATOM 1985 C C . ASP A 1 258 ? -42.450 -1.732 52.361 1.00 91.94 258 ASP A C 1
ATOM 1987 O O . ASP A 1 258 ? -42.341 -0.511 52.481 1.00 91.94 258 ASP A O 1
ATOM 1991 N N . ASP A 1 259 ? -41.989 -2.337 51.263 1.00 90.00 259 ASP A N 1
ATOM 1992 C CA . ASP A 1 259 ? -41.470 -1.612 50.101 1.00 90.00 259 ASP A CA 1
ATOM 1993 C C . ASP A 1 259 ? -42.548 -0.845 49.322 1.00 90.00 259 ASP A C 1
ATOM 1995 O O . ASP A 1 259 ? -42.233 0.129 48.628 1.00 90.00 259 ASP A O 1
ATOM 1999 N N . TRP A 1 260 ? -43.802 -1.285 49.420 1.00 89.50 260 TRP A N 1
ATOM 2000 C CA . TRP A 1 260 ? -44.972 -0.752 48.716 1.00 89.50 260 TRP A CA 1
ATOM 2001 C C . TRP A 1 260 ? -46.113 -0.344 49.651 1.00 89.50 260 TRP A C 1
ATOM 2003 O O . TRP A 1 260 ? -47.056 0.307 49.193 1.00 89.50 260 TRP A O 1
ATOM 2013 N N . ASP A 1 261 ? -46.008 -0.697 50.925 1.00 92.94 261 ASP A N 1
ATOM 2014 C CA . ASP A 1 261 ? -46.935 -0.333 51.975 1.00 92.94 261 ASP A CA 1
ATOM 2015 C C . ASP A 1 261 ? -46.798 1.157 52.346 1.00 92.94 261 ASP A C 1
ATOM 2017 O O . ASP A 1 261 ? -45.709 1.726 52.489 1.00 92.94 261 ASP A O 1
ATOM 2021 N N . ARG A 1 262 ? -47.943 1.830 52.425 1.00 93.56 262 ARG A N 1
ATOM 2022 C CA . ARG A 1 262 ? -48.070 3.235 52.818 1.00 93.56 262 ARG A CA 1
ATOM 2023 C C . ARG A 1 262 ? -48.302 3.407 54.316 1.00 93.56 262 ARG A C 1
ATOM 2025 O O . ARG A 1 262 ? -48.142 4.535 54.789 1.00 93.56 262 ARG A O 1
ATOM 2032 N N . GLN A 1 263 ? -48.674 2.353 55.031 1.00 92.69 263 GLN A N 1
ATOM 2033 C CA . GLN A 1 263 ? -48.969 2.341 56.455 1.00 92.69 263 GLN A CA 1
ATOM 2034 C C . GLN A 1 263 ? -48.265 1.156 57.141 1.00 92.69 263 GLN A C 1
ATOM 2036 O O . GLN A 1 263 ? -48.908 0.204 57.547 1.00 92.69 263 GLN A O 1
ATOM 2041 N N . LEU A 1 264 ? -46.959 1.326 57.387 1.00 93.31 264 LEU A N 1
ATOM 2042 C CA . LEU A 1 264 ? -46.024 0.344 57.984 1.00 93.31 264 LEU A CA 1
ATOM 2043 C C . LEU A 1 264 ? -46.367 -0.163 59.407 1.00 93.31 264 LEU A C 1
ATOM 2045 O O . LEU A 1 264 ? -45.532 -0.785 60.070 1.00 93.31 264 LEU A O 1
ATOM 2049 N N . ASP A 1 265 ? -47.507 0.241 59.955 1.00 93.50 265 ASP A N 1
ATOM 2050 C CA . ASP A 1 265 ? -47.949 -0.046 61.317 1.00 93.50 265 ASP A CA 1
ATOM 2051 C C . ASP A 1 265 ? -49.453 -0.343 61.392 1.00 93.50 265 ASP A C 1
ATOM 2053 O O . ASP A 1 265 ? -50.131 -0.014 62.377 1.00 93.50 265 ASP A O 1
ATOM 2057 N N . THR A 1 266 ? -49.991 -0.988 60.360 1.00 93.06 266 THR A N 1
ATOM 2058 C CA . THR A 1 266 ? -51.373 -1.444 60.332 1.00 93.06 266 THR A CA 1
ATOM 2059 C C . THR A 1 266 ? -51.675 -2.346 61.541 1.00 93.06 266 THR A C 1
ATOM 2061 O O . THR A 1 266 ? -50.951 -3.298 61.846 1.00 93.06 266 THR A O 1
ATOM 2064 N N . PRO A 1 267 ? -52.773 -2.089 62.282 1.00 91.25 267 PRO A N 1
ATOM 2065 C CA . PRO A 1 267 ? -53.150 -2.934 63.407 1.00 91.25 267 PRO A CA 1
ATOM 2066 C C . PRO A 1 267 ? -53.428 -4.381 62.988 1.00 91.25 267 PRO A C 1
ATOM 2068 O O . PRO A 1 267 ? -54.171 -4.636 62.042 1.00 91.25 267 PRO A O 1
ATOM 2071 N N . ALA A 1 268 ? -52.925 -5.341 63.768 1.00 88.94 268 ALA A N 1
ATOM 2072 C CA . ALA A 1 268 ? -53.129 -6.761 63.498 1.00 88.94 268 ALA A CA 1
ATOM 2073 C C . ALA A 1 268 ? -54.623 -7.120 63.362 1.00 88.94 268 ALA A C 1
ATOM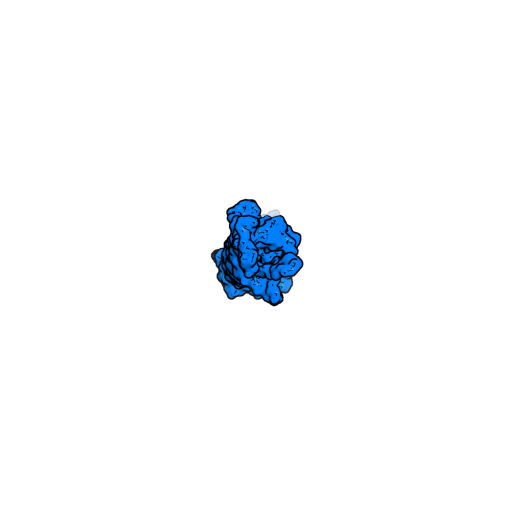 2075 O O . ALA A 1 268 ? -55.421 -6.914 64.280 1.00 88.94 268 ALA A O 1
ATOM 2076 N N . GLY A 1 269 ? -54.987 -7.703 62.217 1.00 86.06 269 GLY A N 1
ATOM 2077 C CA . GLY A 1 269 ? -56.362 -8.088 61.887 1.00 86.06 269 GLY A CA 1
ATOM 2078 C C . GLY A 1 269 ? -57.196 -6.995 61.210 1.00 86.06 269 GLY A C 1
ATOM 2079 O O . GLY A 1 269 ? -58.346 -7.267 60.855 1.00 86.06 269 GLY A O 1
ATOM 2080 N N . ALA A 1 270 ? -56.647 -5.793 60.999 1.00 90.25 270 ALA A N 1
ATOM 2081 C CA . ALA A 1 270 ? -57.261 -4.802 60.126 1.00 90.25 270 ALA A CA 1
ATOM 2082 C C . ALA A 1 270 ? -57.244 -5.304 58.677 1.00 90.25 270 ALA A C 1
ATOM 2084 O O . ALA A 1 270 ? -56.332 -6.002 58.241 1.00 90.25 270 ALA A O 1
ATOM 2085 N N . ARG A 1 271 ? -58.291 -4.969 57.923 1.00 90.44 271 ARG A N 1
ATOM 2086 C CA . ARG A 1 271 ? -58.318 -5.207 56.479 1.00 90.44 271 ARG A CA 1
ATOM 2087 C C . ARG A 1 271 ? -57.686 -4.000 55.805 1.00 90.44 271 ARG A C 1
ATOM 2089 O O . ARG A 1 271 ? -58.084 -2.882 56.126 1.00 90.44 271 ARG A O 1
ATOM 2096 N N . VAL A 1 272 ? -56.769 -4.236 54.874 1.00 94.31 272 VAL A N 1
ATOM 2097 C CA . VAL A 1 272 ? -56.063 -3.179 54.141 1.00 94.31 272 VAL A CA 1
ATOM 2098 C C . VAL A 1 272 ? -56.421 -3.149 52.662 1.00 94.31 272 VAL A C 1
ATOM 2100 O O . VAL A 1 272 ? -56.979 -4.109 52.116 1.00 94.31 272 VAL A O 1
ATOM 2103 N N . ASP A 1 273 ? -56.142 -2.020 52.017 1.00 91.19 273 ASP A N 1
ATOM 2104 C CA . ASP A 1 273 ? -56.205 -1.877 50.566 1.00 91.19 273 ASP A CA 1
ATOM 2105 C C . ASP A 1 273 ? -54.923 -2.385 49.872 1.00 91.19 273 ASP A C 1
ATOM 2107 O O . ASP A 1 273 ? -54.002 -2.906 50.495 1.00 91.19 273 ASP A O 1
ATOM 2111 N N . GLY A 1 274 ? -54.849 -2.253 48.543 1.00 89.06 274 GLY A N 1
ATOM 2112 C CA . GLY A 1 274 ? -53.671 -2.683 47.775 1.00 89.06 274 GLY A CA 1
ATOM 2113 C C . GLY A 1 274 ? -52.397 -1.866 48.030 1.00 89.06 274 GLY A C 1
ATOM 2114 O O . GLY A 1 274 ? -51.386 -2.129 47.382 1.00 89.06 274 GLY A O 1
ATOM 2115 N N . ALA A 1 275 ? -52.455 -0.858 48.900 1.00 91.81 275 ALA A N 1
ATOM 2116 C CA . ALA A 1 275 ? -51.333 -0.037 49.324 1.00 91.81 275 ALA A CA 1
ATOM 2117 C C . ALA A 1 275 ? -51.023 -0.191 50.826 1.00 91.81 275 ALA A C 1
ATOM 2119 O O . ALA A 1 275 ? -50.247 0.616 51.328 1.00 91.81 275 ALA A O 1
ATOM 2120 N N . GLY A 1 276 ? -51.626 -1.173 51.512 1.00 92.56 276 GLY A N 1
ATOM 2121 C CA . GLY A 1 276 ? -51.392 -1.479 52.932 1.00 92.56 276 GLY A CA 1
ATOM 2122 C C . GLY A 1 276 ? -52.086 -0.520 53.902 1.00 92.56 276 GLY A C 1
ATOM 2123 O O . GLY A 1 276 ? -51.857 -0.536 55.099 1.00 92.56 276 GLY A O 1
ATOM 2124 N N . VAL A 1 277 ? -52.998 0.331 53.418 1.00 94.44 277 VAL A N 1
ATOM 2125 C CA . VAL A 1 277 ? -53.722 1.264 54.294 1.00 94.44 277 VAL A CA 1
ATOM 2126 C C . VAL A 1 277 ? -54.958 0.587 54.876 1.00 94.44 277 VAL A C 1
ATOM 2128 O O . VAL A 1 277 ? -55.765 0.019 54.132 1.00 94.44 277 VAL A O 1
ATOM 2131 N N . ALA A 1 278 ? -55.144 0.690 56.194 1.00 94.56 278 ALA A N 1
ATOM 2132 C CA . ALA A 1 278 ? -56.323 0.174 56.886 1.00 94.56 278 ALA A CA 1
ATOM 2133 C C . ALA A 1 278 ? -57.619 0.795 56.337 1.00 94.56 278 ALA A C 1
ATOM 2135 O O . ALA A 1 278 ? -57.726 2.010 56.170 1.00 94.56 278 ALA A O 1
ATOM 2136 N N . LEU A 1 279 ? -58.614 -0.051 56.063 1.00 93.88 279 LEU A N 1
ATOM 2137 C CA . LEU A 1 279 ? -59.897 0.381 55.514 1.00 93.88 279 LEU A CA 1
ATOM 2138 C C . LEU A 1 279 ? -60.693 1.217 56.527 1.00 93.88 279 LEU A C 1
ATOM 2140 O O . LEU A 1 279 ? -60.806 0.853 57.697 1.00 93.88 279 LEU A O 1
ATOM 2144 N N . ASP A 1 280 ? -61.256 2.311 56.026 1.00 92.50 280 ASP A N 1
ATOM 2145 C CA . ASP A 1 280 ? -62.227 3.196 56.672 1.00 92.50 280 ASP A CA 1
ATOM 2146 C C . ASP A 1 280 ? -63.295 3.499 55.608 1.00 92.50 280 ASP A C 1
ATOM 2148 O O . ASP A 1 280 ? -63.078 4.289 54.681 1.00 92.50 280 ASP A O 1
ATOM 2152 N N . MET A 1 281 ? -64.392 2.740 55.638 1.00 92.69 281 MET A N 1
ATOM 2153 C CA . MET A 1 281 ? -65.390 2.735 54.566 1.00 92.69 281 MET A CA 1
ATOM 2154 C C . MET A 1 281 ? -66.270 3.992 54.556 1.00 92.69 281 MET A C 1
ATOM 2156 O O . MET A 1 281 ? -66.729 4.392 53.478 1.00 92.69 281 MET A O 1
ATOM 2160 N N . ASP A 1 282 ? -66.516 4.611 55.709 1.00 91.25 282 ASP A N 1
ATOM 2161 C CA . ASP A 1 282 ? -67.369 5.796 55.827 1.00 91.25 282 ASP A CA 1
ATOM 2162 C C . ASP A 1 282 ? -66.600 7.116 56.014 1.00 91.25 282 ASP A C 1
ATOM 2164 O O . ASP A 1 282 ? -67.199 8.194 55.905 1.00 91.25 282 ASP A O 1
ATOM 2168 N N . LEU A 1 283 ? -65.271 7.027 56.129 1.00 92.31 283 LEU A N 1
ATOM 2169 C CA . LEU A 1 283 ? -64.316 8.132 56.159 1.00 92.31 283 LEU A CA 1
ATOM 2170 C C . LEU A 1 283 ? -64.477 9.028 57.395 1.00 92.31 283 LEU A C 1
ATOM 2172 O O . LEU A 1 283 ? -64.230 10.240 57.322 1.00 92.31 283 LEU A O 1
ATOM 2176 N N . ASP A 1 284 ? -64.905 8.460 58.524 1.00 90.19 284 ASP A N 1
ATOM 2177 C CA . ASP A 1 284 ? -65.051 9.177 59.794 1.00 90.19 284 ASP A CA 1
ATOM 2178 C C . ASP A 1 284 ? -63.744 9.274 60.611 1.00 90.19 284 ASP A C 1
ATOM 2180 O O . ASP A 1 284 ? -63.656 10.047 61.577 1.00 90.19 284 ASP A O 1
ATOM 2184 N N . GLY A 1 285 ? -62.695 8.569 60.170 1.00 89.81 285 GLY A N 1
ATOM 2185 C CA . GLY A 1 285 ? -61.375 8.528 60.791 1.00 89.81 285 GLY A CA 1
ATOM 2186 C C . GLY A 1 285 ? -61.186 7.400 61.809 1.00 89.81 285 GLY A C 1
ATOM 2187 O O . GLY A 1 285 ? -60.125 7.333 62.442 1.00 89.81 285 GLY A O 1
ATOM 2188 N N . VAL A 1 286 ? -62.175 6.524 61.993 1.00 91.62 286 VAL A N 1
ATO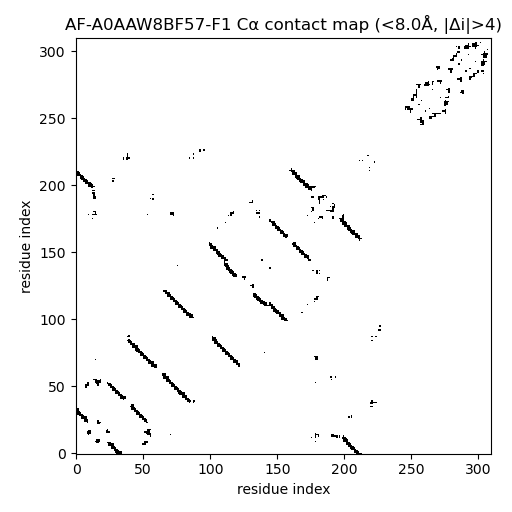M 2189 C CA . VAL A 1 286 ? -62.084 5.274 62.752 1.00 91.62 286 VAL A CA 1
ATOM 2190 C C . VAL A 1 286 ? -62.022 4.118 61.759 1.00 91.62 286 VAL A C 1
ATOM 2192 O O . VAL A 1 286 ? -62.964 3.859 61.030 1.00 91.62 286 VAL A O 1
ATOM 2195 N N . ILE A 1 287 ? -60.916 3.371 61.756 1.00 93.81 287 ILE A N 1
ATOM 2196 C CA . ILE A 1 287 ? -60.784 2.215 60.858 1.00 93.81 287 ILE A CA 1
ATOM 2197 C C . ILE A 1 287 ? -61.889 1.175 61.109 1.00 93.81 287 ILE A C 1
ATOM 2199 O O . ILE A 1 287 ? -62.279 0.947 62.260 1.00 93.81 287 ILE A O 1
ATOM 2203 N N . ASP A 1 288 ? -62.291 0.454 60.062 1.00 92.38 288 ASP A N 1
ATOM 2204 C CA . ASP A 1 288 ? -63.364 -0.556 60.064 1.00 92.38 288 ASP A CA 1
ATOM 2205 C C . ASP A 1 288 ? -63.192 -1.624 61.165 1.00 92.38 288 ASP A C 1
ATOM 2207 O O . ASP A 1 288 ? -64.155 -2.247 61.609 1.00 92.38 288 ASP A O 1
ATOM 2211 N N . LEU A 1 289 ? -61.954 -1.866 61.616 1.00 92.38 289 LEU A N 1
ATOM 2212 C CA . LEU A 1 289 ? -61.648 -2.793 62.713 1.00 92.38 289 LEU A CA 1
ATOM 2213 C C . LEU A 1 289 ? -62.188 -2.310 64.073 1.00 92.38 289 LEU A C 1
ATOM 2215 O O . LEU A 1 289 ? -62.549 -3.125 64.925 1.00 92.38 289 LEU A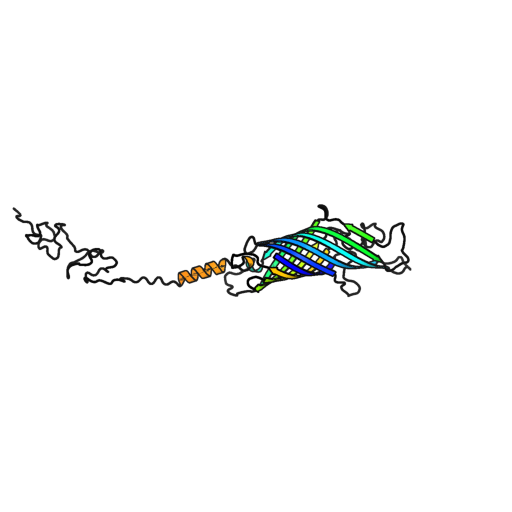 O 1
ATOM 2219 N N . TYR A 1 290 ? -62.200 -0.996 64.298 1.00 92.62 290 TYR A N 1
ATOM 2220 C CA . TYR A 1 290 ? -62.612 -0.358 65.552 1.00 92.62 290 TYR A CA 1
ATOM 2221 C C . TYR A 1 290 ? -63.966 0.351 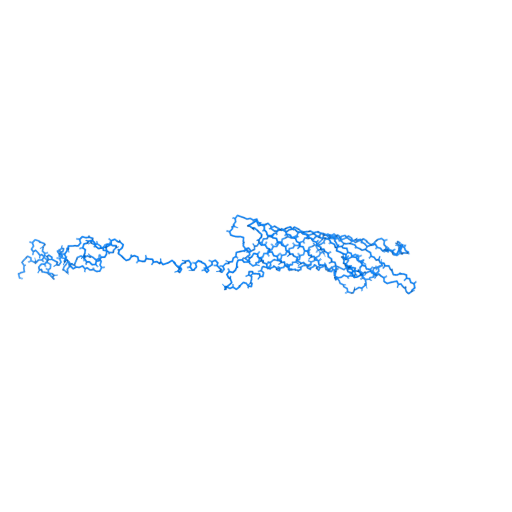65.454 1.00 92.62 290 TYR A C 1
ATOM 2223 O O . TYR A 1 290 ? -64.503 0.773 66.488 1.00 92.62 290 TYR A O 1
ATOM 2231 N N . ASP A 1 291 ? -64.524 0.443 64.249 1.00 91.62 291 ASP A N 1
ATOM 2232 C CA . ASP A 1 291 ? -65.836 1.008 63.984 1.00 91.62 291 ASP A CA 1
ATOM 2233 C C . ASP A 1 291 ? -66.955 -0.048 64.109 1.00 91.62 291 ASP A C 1
ATOM 2235 O O . ASP A 1 291 ? -66.960 -1.106 63.476 1.00 91.62 291 ASP A O 1
ATOM 2239 N N . LYS A 1 292 ? -67.941 0.238 64.966 1.00 92.25 292 LYS A N 1
ATOM 2240 C CA . LYS A 1 292 ? -69.146 -0.594 65.127 1.00 92.25 292 LYS A CA 1
ATOM 2241 C C . LYS A 1 292 ? -70.181 -0.349 64.027 1.00 92.25 292 LYS A C 1
ATOM 2243 O O . LYS A 1 292 ? -71.090 -1.169 63.871 1.00 92.25 292 LYS A O 1
ATOM 2248 N N . CYS A 1 293 ? -70.078 0.765 63.317 1.00 91.88 293 CYS A N 1
ATOM 2249 C CA . CYS A 1 293 ? -71.019 1.269 62.336 1.00 91.88 293 CYS A CA 1
ATOM 2250 C C . CYS A 1 293 ? -70.352 1.557 60.980 1.00 91.88 293 CYS A C 1
ATOM 2252 O O . CYS A 1 293 ? -70.740 2.533 60.366 1.00 91.88 293 CYS A O 1
ATOM 2254 N N . VAL A 1 294 ? -69.528 0.628 60.466 1.00 91.06 294 VAL A N 1
ATOM 2255 C CA . VAL A 1 294 ? -68.696 0.637 59.221 1.00 91.06 294 VAL A CA 1
ATOM 2256 C C . VAL A 1 294 ? -69.193 1.440 57.994 1.00 91.06 294 VAL A C 1
ATOM 2258 O O . VAL A 1 294 ? -68.439 1.731 57.076 1.00 91.06 294 VAL A O 1
ATOM 2261 N N . THR A 1 295 ? -70.485 1.734 57.881 1.00 92.38 295 THR A N 1
ATOM 2262 C CA . THR A 1 295 ? -71.087 2.431 56.729 1.00 92.38 295 THR A CA 1
ATOM 2263 C C . THR A 1 295 ? -71.716 3.785 57.077 1.00 92.38 295 THR A C 1
ATOM 2265 O O . THR A 1 295 ? -72.315 4.409 56.197 1.00 92.38 295 THR A O 1
ATOM 2268 N N . VAL A 1 296 ? -71.686 4.213 58.344 1.00 91.44 296 VAL A N 1
ATOM 2269 C CA . VAL A 1 296 ? -72.410 5.386 58.852 1.00 91.44 296 VAL A CA 1
ATOM 2270 C C . VAL A 1 296 ? -71.513 6.201 59.792 1.00 91.44 296 VAL A C 1
ATOM 2272 O O . VAL A 1 296 ? -71.399 5.818 60.956 1.00 91.44 296 VAL A O 1
ATOM 2275 N N . PRO A 1 297 ? -71.054 7.396 59.360 1.00 91.88 297 PRO A N 1
ATOM 2276 C CA . PRO A 1 297 ? -70.048 8.159 60.090 1.00 91.88 297 PRO A CA 1
ATOM 2277 C C . PRO A 1 297 ? -70.446 8.506 61.521 1.00 91.88 297 PRO A C 1
ATOM 2279 O O . PRO A 1 297 ? -71.556 9.004 61.781 1.00 91.88 297 PRO A O 1
ATOM 2282 N N . GLY A 1 298 ? -69.500 8.371 62.444 1.00 91.62 298 GLY A N 1
ATOM 2283 C CA . GLY A 1 298 ? -69.661 8.752 63.837 1.00 91.62 298 GLY A CA 1
ATOM 2284 C C . GLY A 1 298 ? -68.384 9.299 64.469 1.00 91.62 298 GLY A C 1
ATOM 2285 O O . GLY A 1 298 ? -67.304 9.317 63.897 1.00 91.62 298 GLY A O 1
ATOM 2286 N N . PRO A 1 299 ? -68.471 9.856 65.685 1.00 92.31 299 PRO A N 1
ATOM 2287 C CA . PRO A 1 299 ? -67.271 10.248 66.402 1.00 92.31 299 PRO A CA 1
ATOM 2288 C C . PRO A 1 299 ? -66.556 9.016 66.977 1.00 92.31 299 PRO A C 1
ATOM 2290 O O . PRO A 1 299 ? -67.190 8.114 67.533 1.00 92.31 299 PRO A O 1
ATOM 2293 N N . ALA A 1 300 ? -65.221 9.057 67.013 1.00 90.75 300 ALA A N 1
ATOM 2294 C CA . ALA A 1 300 ? -64.393 8.050 67.689 1.00 90.75 300 ALA A CA 1
ATOM 2295 C C . ALA A 1 300 ? -64.789 7.806 69.162 1.00 90.75 300 ALA A C 1
ATOM 2297 O O . ALA A 1 300 ? -64.634 6.700 69.680 1.00 90.75 300 ALA A O 1
ATOM 2298 N N . SER A 1 301 ? -65.368 8.810 69.838 1.00 91.19 301 SER A N 1
ATOM 2299 C CA . SER A 1 301 ? -65.886 8.679 71.209 1.00 91.19 301 SER A CA 1
ATOM 2300 C C . SER A 1 301 ? -67.042 7.681 71.351 1.00 91.19 301 SER A C 1
ATOM 2302 O O . SER A 1 301 ? -67.310 7.233 72.465 1.00 91.19 301 SER A O 1
ATOM 2304 N N . ASN A 1 302 ? -67.708 7.323 70.249 1.00 92.00 302 ASN A N 1
ATOM 2305 C CA . ASN A 1 302 ? -68.812 6.367 70.198 1.00 92.00 302 ASN A CA 1
ATOM 2306 C C . ASN A 1 302 ? -68.508 5.164 69.285 1.00 92.00 302 ASN A C 1
ATOM 2308 O O . ASN A 1 302 ? -69.425 4.571 68.722 1.00 92.00 302 ASN A O 1
ATOM 2312 N N . ASN A 1 303 ? -67.227 4.792 69.147 1.00 91.31 303 ASN A N 1
ATOM 2313 C CA . ASN A 1 303 ? -66.787 3.670 68.306 1.00 91.31 303 ASN A CA 1
ATOM 2314 C C . ASN A 1 303 ? -67.282 3.778 66.847 1.00 91.31 303 ASN A C 1
ATOM 2316 O O . ASN A 1 303 ? -67.849 2.808 66.353 1.00 91.31 303 ASN A O 1
ATOM 2320 N N . GLY A 1 304 ? -67.161 4.963 66.235 1.00 88.38 304 GLY A N 1
ATOM 2321 C CA . GLY A 1 304 ? -67.573 5.235 64.845 1.00 88.38 304 GLY A CA 1
ATOM 2322 C C . GLY A 1 304 ? -69.091 5.236 64.604 1.00 88.38 304 GLY A C 1
ATOM 2323 O O . GLY A 1 304 ? -69.577 5.558 63.534 1.00 88.38 304 GLY A O 1
ATOM 2324 N N . CYS A 1 305 ? -69.912 5.009 65.636 1.00 93.12 305 CYS A N 1
ATOM 2325 C CA . CYS A 1 305 ? -71.365 5.104 65.497 1.00 93.12 305 CYS A CA 1
ATOM 2326 C C . CYS A 1 305 ? -71.904 6.530 65.710 1.00 93.12 305 CYS A C 1
ATOM 2328 O O . CYS A 1 305 ? -71.452 7.247 66.612 1.00 93.12 305 CYS A O 1
ATOM 2330 N N . PRO A 1 306 ? -72.973 6.935 65.002 1.00 90.12 306 PRO A N 1
ATOM 2331 C CA . PRO A 1 306 ? -73.568 8.261 65.134 1.00 90.12 306 PRO A CA 1
ATOM 2332 C C . PRO A 1 306 ? -74.130 8.518 66.540 1.00 90.12 306 PRO A C 1
ATOM 2334 O O . PRO A 1 306 ? -74.844 7.702 67.128 1.00 90.12 306 PRO A O 1
ATOM 2337 N N . VAL A 1 307 ? -73.853 9.708 67.075 1.00 82.06 307 VAL A N 1
ATOM 2338 C CA . VAL A 1 307 ? -74.391 10.177 68.359 1.00 82.06 307 VAL A CA 1
ATOM 2339 C C . VAL A 1 307 ? -75.741 10.868 68.136 1.00 82.06 307 VAL A C 1
ATOM 2341 O O . VAL A 1 307 ? -75.809 12.057 67.838 1.00 82.06 307 VAL A O 1
ATOM 2344 N N . ASN A 1 308 ? -76.824 10.109 68.326 1.00 70.94 308 ASN A N 1
ATOM 2345 C CA . ASN A 1 308 ? -78.236 10.493 68.151 1.00 70.94 308 ASN A CA 1
ATOM 2346 C C . ASN A 1 308 ? -78.742 10.480 66.701 1.00 70.94 308 ASN A C 1
ATOM 2348 O O . ASN A 1 308 ? -78.851 11.518 66.048 1.00 70.94 308 ASN A O 1
ATOM 2352 N N . VAL A 1 309 ? -79.187 9.307 66.252 1.00 60.12 309 VAL A N 1
ATOM 2353 C CA . VAL A 1 309 ? -80.167 9.219 65.164 1.00 60.12 309 VAL A CA 1
ATOM 2354 C C . VAL A 1 309 ? -81.542 9.500 65.780 1.00 60.12 309 VAL A C 1
ATOM 2356 O O . VAL A 1 309 ? -82.035 8.702 66.578 1.00 60.12 309 VAL A O 1
ATOM 2359 N N . LYS A 1 310 ? -82.115 10.674 65.499 1.00 47.69 310 LYS A N 1
ATOM 2360 C CA . LYS A 1 310 ? -83.555 10.904 65.682 1.00 47.69 310 LYS A CA 1
ATOM 2361 C C . LYS A 1 310 ? -84.322 10.321 64.508 1.00 47.69 310 LYS A C 1
ATOM 2363 O O . LYS A 1 310 ? -83.807 10.448 63.378 1.00 47.69 310 LYS A O 1
#